Protein AF-A0A1E4CQN0-F1 (afdb_monomer_lite)

Radius of gyration: 20.58 Å; chains: 1; bounding box: 39×45×66 Å

Sequence (198 aa):
MLIRMRQWICGAAPLPEELFREFPRRTGVRVLEAYGLTEGTCASSVNPADAAVRVGSIGLHEHPAVALAAAVGRPDAHAGEVPVVYVQLTPGAAATEEELLAYATAHVGERAARPRVVRIVDQLPTTAVGKIFKPSLVLREIEDVCMAVAEELRVPLASVEAAQDPARGHVVRVRAAGEPDALRRALAAFSFHTEFVD

Secondary structure (DSSP, 8-state):
------EEEEESSPPPHHHHHHHHHHHS-EEEEEE--GGGSS-SEE--SSSPPPTT-SSGGGSTTEEEEEEEEEEETTTEEEEEEEEEEPTT----HHHHHHHHHHH--SGGGS-SEEEE-SS--B-TTS-B-HHHHHHHHHHHHHHHHHHHTT--EEEEEEEEETTTEEEEEEEESS--HHHHHHHTTSSSEEEE--

Foldseek 3Di:
DDDDAAEAEDEPDFDPPVCQVVVCVVRVHHYKYFYDDPVCPPGVDIDDPPDDDDRPDDQLCPPQQFPDKDWDWQWDLPPLTAIEMETETDVPGDDDFVRSLVRQCVRDPDPRNRHPTYHYDNDFDADPVRHRPCVVVRQVSLQVVLVVLCVVVVWAWPDWGWDQDPVFGIEIETETDDDCVSSQVVSVSHPYHYHYDD

Structure (mmCIF, N/CA/C/O backbone):
data_AF-A0A1E4CQN0-F1
#
_entry.id   AF-A0A1E4CQN0-F1
#
loop_
_atom_site.group_PDB
_atom_site.id
_atom_site.type_symbol
_atom_site.label_atom_id
_atom_site.label_alt_id
_atom_site.label_comp_id
_atom_site.label_asym_id
_atom_site.label_entity_id
_atom_site.label_seq_id
_atom_site.pdbx_PDB_ins_code
_atom_site.Cartn_x
_atom_site.Cartn_y
_atom_site.Cartn_z
_atom_site.occupancy
_atom_site.B_iso_or_equiv
_atom_site.auth_seq_id
_atom_site.auth_comp_id
_atom_site.auth_asym_id
_atom_site.auth_atom_id
_atom_site.pdbx_PDB_model_num
ATOM 1 N N . MET A 1 1 ? -5.822 32.513 42.864 1.00 38.47 1 MET A N 1
ATOM 2 C CA . MET A 1 1 ? -6.195 32.170 41.475 1.00 38.47 1 MET A CA 1
ATOM 3 C C . MET A 1 1 ? -5.571 30.814 41.162 1.00 38.47 1 MET A C 1
ATOM 5 O O . MET A 1 1 ? -4.357 30.750 41.053 1.00 38.47 1 MET A O 1
ATOM 9 N N . LEU A 1 2 ? -6.347 29.721 41.166 1.00 44.97 2 LEU A N 1
ATOM 10 C CA . LEU A 1 2 ? -5.825 28.375 40.874 1.00 44.97 2 LEU A CA 1
ATOM 11 C C . LEU A 1 2 ? -5.903 28.109 39.364 1.00 44.97 2 LEU A C 1
ATOM 13 O O . LEU A 1 2 ? -6.962 28.284 38.763 1.00 44.97 2 LEU A O 1
ATOM 17 N N . ILE A 1 3 ? -4.798 27.673 38.763 1.00 45.53 3 ILE A N 1
ATOM 18 C CA . ILE A 1 3 ? -4.756 27.206 37.372 1.00 45.53 3 ILE A CA 1
ATOM 19 C C . ILE A 1 3 ? -5.486 25.858 37.310 1.00 45.53 3 ILE A C 1
ATOM 21 O O . ILE A 1 3 ? -5.107 24.918 38.004 1.00 45.53 3 ILE A O 1
ATOM 25 N N . ARG A 1 4 ? -6.547 25.758 36.496 1.00 69.94 4 ARG A N 1
ATOM 26 C CA . ARG A 1 4 ? -7.301 24.512 36.283 1.00 69.94 4 ARG A CA 1
ATOM 27 C C . ARG A 1 4 ? -6.992 23.951 34.899 1.00 69.94 4 ARG A C 1
ATOM 29 O O . ARG A 1 4 ? -7.361 24.548 33.890 1.00 69.94 4 ARG A O 1
ATOM 36 N N . MET A 1 5 ? -6.343 22.792 34.864 1.00 64.75 5 MET A N 1
ATOM 37 C CA . MET A 1 5 ? -6.048 22.061 33.632 1.00 64.75 5 MET A CA 1
ATOM 38 C C . MET A 1 5 ? -7.354 21.532 33.013 1.00 64.75 5 MET A C 1
ATOM 40 O O . MET A 1 5 ? -8.154 20.906 33.707 1.00 64.75 5 MET A O 1
ATOM 44 N N . ARG A 1 6 ? -7.602 21.828 31.729 1.00 74.88 6 ARG A N 1
ATOM 45 C CA . ARG A 1 6 ? -8.851 21.455 31.029 1.00 74.88 6 ARG A CA 1
ATOM 46 C C . ARG A 1 6 ? -8.715 20.208 30.156 1.00 74.88 6 ARG A C 1
ATOM 48 O O . ARG A 1 6 ? -9.669 19.448 30.036 1.00 74.88 6 ARG A O 1
ATOM 55 N N . GLN A 1 7 ? -7.545 20.014 29.557 1.00 77.62 7 GLN A N 1
ATOM 56 C CA . GLN A 1 7 ? -7.280 18.936 28.611 1.00 77.62 7 GLN A CA 1
ATOM 57 C C . GLN A 1 7 ? -5.802 18.551 28.633 1.00 77.62 7 GLN A C 1
ATOM 59 O O . GLN A 1 7 ? -4.945 19.390 28.919 1.00 77.62 7 GLN A O 1
ATOM 64 N N . TRP A 1 8 ? -5.533 17.291 28.311 1.00 79.81 8 TRP A N 1
ATOM 65 C CA . TRP A 1 8 ? -4.205 16.714 28.155 1.00 79.81 8 TRP A CA 1
ATOM 66 C C . TRP A 1 8 ? -4.076 16.152 26.740 1.00 79.81 8 TRP A C 1
ATOM 68 O O . TRP A 1 8 ? -4.967 15.441 26.287 1.00 79.81 8 TRP A O 1
ATOM 78 N N . ILE A 1 9 ? -2.978 16.448 26.046 1.00 74.31 9 ILE A N 1
ATOM 79 C CA . ILE A 1 9 ? -2.696 15.895 24.716 1.00 74.31 9 ILE A CA 1
ATOM 80 C C . ILE A 1 9 ? -1.561 14.879 24.853 1.00 74.31 9 ILE A C 1
ATOM 82 O O . ILE A 1 9 ? -0.504 15.203 25.391 1.00 74.31 9 ILE A O 1
ATOM 86 N N . CYS A 1 10 ? -1.793 13.648 24.406 1.00 71.00 10 CYS A N 1
ATOM 87 C CA . CYS A 1 10 ? -0.790 12.589 24.343 1.00 71.00 10 CYS A CA 1
ATOM 88 C C . CYS A 1 10 ? -0.499 12.260 22.877 1.00 71.00 10 CYS A C 1
ATOM 90 O O . CYS A 1 10 ? -1.425 12.163 22.083 1.00 71.00 10 CYS A O 1
ATOM 92 N N . GLY A 1 11 ? 0.769 12.098 22.506 1.00 67.75 11 GLY A N 1
ATOM 93 C CA . GLY A 1 11 ? 1.160 11.737 21.145 1.00 67.75 11 GLY A CA 1
ATOM 94 C C . GLY A 1 11 ? 2.434 10.900 21.113 1.00 67.75 11 GLY A C 1
ATOM 95 O O . GLY A 1 11 ? 2.929 10.482 22.157 1.00 67.75 11 GLY A O 1
ATOM 96 N N . ALA A 1 12 ? 2.971 10.667 19.913 1.00 60.69 12 ALA A N 1
ATOM 97 C CA . ALA A 1 12 ? 4.174 9.863 19.619 1.00 60.69 12 ALA A CA 1
ATOM 98 C C . ALA A 1 12 ? 4.046 8.328 19.777 1.00 60.69 12 ALA A C 1
ATOM 100 O O . ALA A 1 12 ? 4.841 7.581 19.188 1.00 60.69 12 ALA A O 1
ATOM 101 N N . ALA A 1 13 ? 3.041 7.841 20.506 1.00 58.84 13 ALA A N 1
ATOM 102 C CA . ALA A 1 13 ? 2.653 6.432 20.566 1.00 58.84 13 ALA A CA 1
ATOM 103 C C . ALA A 1 13 ? 1.136 6.297 20.813 1.00 58.84 13 ALA A C 1
ATOM 105 O O . ALA A 1 13 ? 0.557 7.214 21.397 1.00 58.84 13 ALA A O 1
ATOM 106 N N . PRO A 1 14 ? 0.503 5.181 20.396 1.00 58.72 14 PRO A N 1
ATOM 107 C CA . PRO A 1 14 ? -0.887 4.898 20.748 1.00 58.72 14 PRO A CA 1
ATOM 108 C C . PRO A 1 14 ? -1.046 4.838 22.267 1.00 58.72 14 PRO A C 1
ATOM 110 O O . PRO A 1 14 ? -0.253 4.174 22.945 1.00 58.72 14 PRO A O 1
ATOM 113 N N . LEU A 1 15 ? -2.057 5.516 22.806 1.00 69.69 15 LEU A N 1
ATOM 114 C CA . LEU A 1 15 ? -2.358 5.430 24.228 1.00 69.69 15 LEU A CA 1
ATOM 115 C C . LEU A 1 15 ? -3.048 4.084 24.514 1.00 69.69 15 LEU A C 1
ATOM 117 O O . LEU A 1 15 ? -4.044 3.772 23.861 1.00 69.69 15 LEU A O 1
ATOM 121 N N . PRO A 1 16 ? -2.583 3.282 25.493 1.00 72.00 16 PRO A N 1
ATOM 122 C CA . PRO A 1 16 ? -3.295 2.072 25.890 1.00 72.00 16 PRO A CA 1
ATOM 123 C C . PRO A 1 16 ? -4.739 2.394 26.279 1.00 72.00 16 PRO A C 1
ATOM 125 O O . PRO A 1 16 ? -4.989 3.356 27.008 1.00 72.00 16 PRO A O 1
ATOM 128 N N . GLU A 1 17 ? -5.688 1.571 25.836 1.00 73.44 17 GLU A N 1
ATOM 129 C CA . GLU A 1 17 ? -7.114 1.827 26.056 1.00 73.44 17 GLU A CA 1
ATOM 130 C C . GLU A 1 17 ? -7.481 1.961 27.537 1.00 73.44 17 GLU A C 1
ATOM 132 O O . GLU A 1 17 ? -8.262 2.836 27.915 1.00 73.44 17 GLU A O 1
ATOM 137 N N . GLU A 1 18 ? -6.862 1.145 28.388 1.00 77.19 18 GLU A N 1
ATOM 138 C CA . GLU A 1 18 ? -7.016 1.233 29.838 1.00 77.19 18 GLU A CA 1
ATOM 139 C C . GLU A 1 18 ? -6.614 2.618 30.367 1.00 77.19 18 GLU A C 1
ATOM 141 O O . GLU A 1 18 ? -7.353 3.235 31.133 1.00 77.19 18 GLU A O 1
ATOM 146 N N . LEU A 1 19 ? -5.488 3.162 29.896 1.00 76.75 19 LEU A N 1
ATOM 147 C CA . LEU A 1 19 ? -4.998 4.473 30.315 1.00 76.75 19 LEU A CA 1
ATOM 148 C C . LEU A 1 19 ? -5.883 5.608 29.782 1.00 76.75 19 LEU A C 1
ATOM 150 O O . LEU A 1 19 ? -6.156 6.563 30.514 1.00 76.75 19 LEU A O 1
ATOM 154 N N . PHE A 1 20 ? -6.383 5.480 28.548 1.00 75.94 20 PHE A N 1
ATOM 155 C CA . PHE A 1 20 ? -7.334 6.427 27.963 1.00 75.94 20 PHE A CA 1
ATOM 156 C C . PHE A 1 20 ? -8.622 6.525 28.794 1.00 75.94 20 PHE A C 1
ATOM 158 O O . PHE A 1 20 ? -9.159 7.615 28.998 1.00 75.94 20 PHE A O 1
ATOM 165 N N . ARG A 1 21 ? -9.117 5.389 29.301 1.00 80.00 21 ARG A N 1
ATOM 166 C CA . ARG A 1 21 ? -10.357 5.314 30.089 1.00 80.00 21 ARG A CA 1
ATOM 167 C C . ARG A 1 21 ? -10.159 5.731 31.548 1.00 80.00 21 ARG A C 1
ATOM 169 O O . ARG A 1 21 ? -10.995 6.452 32.095 1.00 80.00 21 ARG A O 1
ATOM 176 N N . GLU A 1 22 ? -9.067 5.311 32.181 1.00 82.56 22 GLU A N 1
ATOM 177 C CA . GLU A 1 22 ? -8.854 5.526 33.617 1.00 82.56 22 GLU A CA 1
ATOM 178 C C . GLU A 1 22 ? -8.349 6.928 33.965 1.00 82.56 22 GLU A C 1
ATOM 180 O O . GLU A 1 22 ? -8.706 7.472 35.015 1.00 82.56 22 GLU A O 1
ATOM 185 N N . PHE A 1 23 ? -7.563 7.564 33.094 1.00 82.00 23 PHE A N 1
ATOM 186 C CA . PHE A 1 23 ? -7.008 8.885 33.390 1.00 82.00 23 PHE A CA 1
ATOM 187 C C . PHE A 1 23 ? -8.093 9.964 33.588 1.00 82.00 23 PHE A C 1
ATOM 189 O O . PHE A 1 23 ? -8.049 10.652 34.617 1.00 82.00 23 PHE A O 1
ATOM 196 N N . PRO A 1 24 ? -9.120 10.093 32.718 1.00 81.19 24 PRO A N 1
ATOM 197 C CA . PRO A 1 24 ? -10.219 11.028 32.950 1.00 81.19 24 PRO A CA 1
ATOM 198 C C . PRO A 1 24 ? -11.047 10.692 34.192 1.00 81.19 24 PRO A C 1
ATOM 200 O O . PRO A 1 24 ? -11.459 11.611 34.898 1.00 81.19 24 PRO A O 1
ATOM 203 N N . ARG A 1 25 ? -11.252 9.401 34.509 1.00 82.56 25 ARG A N 1
ATOM 204 C CA . ARG A 1 25 ? -11.973 8.987 35.730 1.00 82.56 25 ARG A CA 1
ATOM 205 C C . ARG A 1 25 ? -11.259 9.440 36.999 1.00 82.56 25 ARG A C 1
ATOM 207 O O . ARG A 1 25 ? -11.919 9.851 37.948 1.00 82.56 25 ARG A O 1
ATOM 214 N N . ARG A 1 26 ? -9.926 9.362 37.023 1.00 85.38 26 ARG A N 1
ATOM 215 C 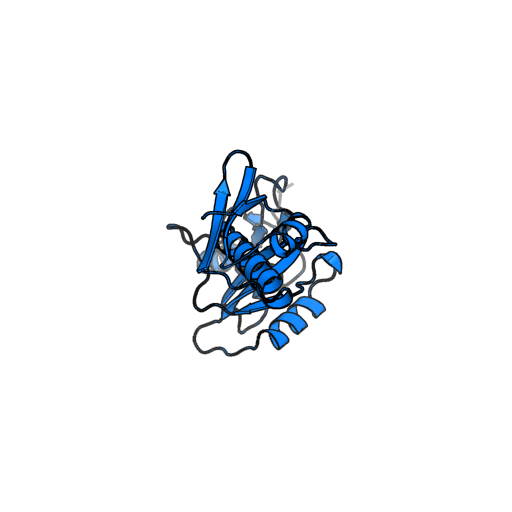CA . ARG A 1 26 ? -9.115 9.680 38.209 1.00 85.38 26 ARG A CA 1
ATOM 216 C C . ARG A 1 26 ? -8.826 11.168 38.366 1.00 85.38 26 ARG A C 1
ATOM 218 O O . ARG A 1 26 ? -8.711 11.645 39.489 1.00 85.38 26 ARG A O 1
ATOM 225 N N . THR A 1 27 ? -8.682 11.893 37.259 1.00 82.88 27 THR A N 1
ATOM 226 C CA . THR A 1 27 ? -8.191 13.283 37.273 1.00 82.88 27 THR A CA 1
ATOM 227 C C . THR A 1 27 ? -9.261 14.317 36.923 1.00 82.88 27 THR A C 1
ATOM 229 O O . THR A 1 27 ? -9.078 15.503 37.192 1.00 82.88 27 THR A O 1
ATOM 232 N N . GLY A 1 28 ? -10.370 13.900 36.304 1.00 81.38 28 GLY A N 1
ATOM 233 C CA . GLY A 1 28 ? -11.364 14.806 35.722 1.00 81.38 28 GLY A CA 1
ATOM 234 C C . GLY A 1 28 ? -10.868 15.560 34.481 1.00 81.38 28 GLY A C 1
ATOM 235 O O . GLY A 1 28 ? -11.561 16.461 34.006 1.00 81.38 28 GLY A O 1
ATOM 236 N N . VAL A 1 29 ? -9.683 15.220 33.960 1.00 80.88 29 VAL A N 1
ATOM 237 C CA . VAL A 1 29 ? -9.064 15.847 32.786 1.00 80.88 29 VAL A CA 1
ATOM 238 C C . VAL A 1 29 ? -9.196 14.917 31.584 1.00 80.88 29 VAL A C 1
ATOM 240 O O . VAL A 1 29 ? -8.837 13.742 31.642 1.00 80.88 29 VAL A O 1
ATOM 243 N N . ARG A 1 30 ? -9.712 15.447 30.473 1.00 74.62 30 ARG A N 1
ATOM 244 C CA . ARG A 1 30 ? -9.840 14.696 29.218 1.00 74.62 30 ARG A CA 1
ATOM 245 C C . ARG A 1 30 ? -8.473 14.479 28.571 1.00 74.62 30 ARG A C 1
ATOM 247 O O . ARG A 1 30 ? -7.653 15.397 28.573 1.00 74.62 30 ARG A O 1
ATOM 254 N N . VAL A 1 31 ? -8.279 13.311 27.959 1.00 76.25 31 VAL A N 1
ATOM 255 C CA . VAL A 1 31 ? -7.108 13.008 27.125 1.00 76.25 31 VAL A CA 1
ATOM 256 C C . VAL A 1 31 ? -7.503 13.065 25.651 1.00 76.25 31 VAL A C 1
ATOM 258 O O . VAL A 1 31 ? -8.529 12.511 25.259 1.00 76.25 31 VAL A O 1
ATOM 261 N N . LEU A 1 32 ? -6.701 13.758 24.850 1.00 74.38 32 LEU A N 1
ATOM 262 C CA . LEU A 1 32 ? -6.767 13.772 23.392 1.00 74.38 32 LEU A CA 1
ATOM 263 C C . LEU A 1 32 ? -5.533 13.048 22.854 1.00 74.38 32 LEU A C 1
ATOM 265 O O . LEU A 1 32 ? -4.425 13.304 23.332 1.00 74.38 32 LEU A O 1
ATOM 269 N N . GLU A 1 33 ? -5.711 12.171 21.869 1.00 70.94 33 GLU A N 1
ATOM 270 C CA . GLU A 1 33 ? -4.577 11.592 21.151 1.00 70.94 33 GLU A CA 1
ATOM 271 C C . GLU A 1 33 ? -4.193 12.484 19.976 1.00 70.94 33 GLU A C 1
ATOM 273 O O . GLU A 1 33 ? -5.044 13.039 19.281 1.00 70.94 33 GLU A O 1
ATOM 278 N N . ALA A 1 34 ? -2.890 12.639 19.794 1.00 68.50 34 ALA A N 1
ATOM 279 C CA . ALA A 1 34 ? -2.264 13.393 18.735 1.00 68.50 34 ALA A CA 1
ATOM 280 C C . ALA A 1 34 ? -1.343 12.470 17.941 1.00 68.50 34 ALA A C 1
ATOM 282 O O . ALA A 1 34 ? -0.377 11.918 18.473 1.00 68.50 34 ALA A O 1
ATOM 283 N N . TYR A 1 35 ? -1.612 12.336 16.648 1.00 69.81 35 TYR A N 1
ATOM 284 C CA . TYR A 1 35 ? -0.688 11.706 15.723 1.00 69.81 35 TYR A CA 1
ATOM 285 C C . TYR A 1 35 ? 0.248 12.762 15.143 1.00 69.81 35 TYR A C 1
ATOM 287 O O . TYR A 1 35 ? -0.185 13.811 14.663 1.00 69.81 35 TYR A O 1
ATOM 295 N N . GLY A 1 36 ? 1.542 12.466 15.176 1.00 61.28 36 GLY A N 1
ATOM 296 C CA . GLY A 1 36 ? 2.597 13.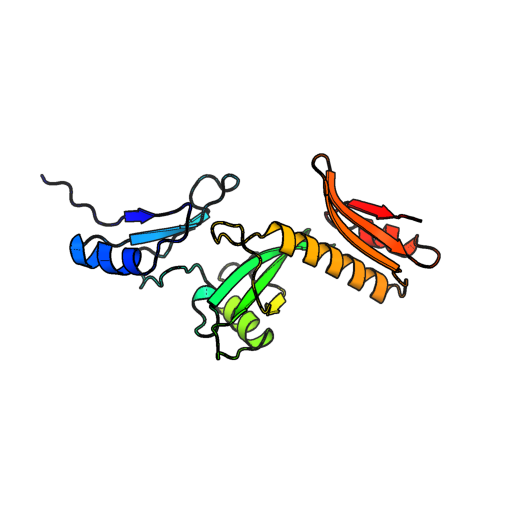323 14.665 1.00 61.28 36 GLY A CA 1
ATOM 297 C C . GLY A 1 36 ? 3.728 12.502 14.066 1.00 61.28 36 GLY A C 1
ATOM 298 O O . GLY A 1 36 ? 3.957 11.361 14.470 1.00 61.28 36 GLY A O 1
ATOM 299 N N . LEU A 1 37 ? 4.425 13.103 13.109 1.00 62.88 37 LEU A N 1
ATOM 300 C CA . LEU A 1 37 ? 5.658 12.600 12.509 1.00 62.88 37 LEU A CA 1
ATOM 301 C C . LEU A 1 37 ? 6.747 13.664 12.670 1.00 62.88 37 LEU A C 1
ATOM 303 O O . LEU A 1 37 ? 6.436 14.855 12.746 1.00 62.88 37 LEU A O 1
ATOM 307 N N . THR A 1 38 ? 8.015 13.254 12.691 1.00 56.69 38 THR A N 1
ATOM 308 C CA . THR A 1 38 ? 9.155 14.187 12.771 1.00 56.69 38 THR A CA 1
ATOM 309 C C . THR A 1 38 ? 9.137 15.173 11.598 1.00 56.69 38 THR A C 1
ATOM 311 O O . THR A 1 38 ? 9.396 16.360 11.766 1.00 56.69 38 THR A O 1
ATOM 314 N N . GLU A 1 39 ? 8.730 14.694 10.428 1.00 59.97 39 GLU A N 1
ATOM 315 C CA . GLU A 1 39 ? 8.587 15.422 9.170 1.00 59.97 39 GLU A CA 1
ATOM 316 C C . GLU A 1 39 ? 7.375 16.376 9.163 1.00 59.97 39 GLU A C 1
ATOM 318 O O . GLU A 1 39 ? 7.290 17.267 8.323 1.00 59.97 39 GLU A O 1
ATOM 323 N N . GLY A 1 40 ? 6.440 16.214 10.107 1.00 52.53 40 GLY A N 1
ATOM 324 C CA . GLY A 1 40 ? 5.174 16.949 10.181 1.00 52.53 40 GLY A CA 1
ATOM 325 C C . GLY A 1 40 ? 5.137 18.092 11.199 1.00 52.53 40 GLY A C 1
ATOM 326 O O . GLY A 1 40 ? 4.047 18.570 11.495 1.00 52.53 40 GLY A O 1
ATOM 327 N N . THR A 1 41 ? 6.287 18.505 11.752 1.00 46.81 41 THR A N 1
ATOM 328 C CA . THR A 1 41 ? 6.430 19.579 12.761 1.00 46.81 41 THR A CA 1
ATOM 329 C C . THR A 1 41 ? 5.397 19.479 13.901 1.00 46.81 41 THR A C 1
ATOM 331 O O . THR A 1 41 ? 4.465 20.274 13.992 1.00 46.81 41 THR A O 1
ATOM 334 N N . CYS A 1 42 ? 5.598 18.507 14.800 1.00 65.56 42 CYS A N 1
ATOM 335 C CA . CYS A 1 42 ? 4.758 18.186 15.970 1.00 65.56 42 CYS A CA 1
ATOM 336 C C . CYS A 1 42 ? 3.535 17.299 15.651 1.00 65.56 42 CYS A C 1
ATOM 338 O O . CYS A 1 42 ? 3.703 16.191 15.146 1.00 65.56 42 CYS A O 1
ATOM 340 N N . ALA A 1 43 ? 2.322 17.715 16.036 1.00 60.84 43 ALA A N 1
ATOM 341 C CA . ALA A 1 43 ? 1.097 16.936 15.871 1.00 60.84 43 ALA A CA 1
ATOM 342 C C . ALA A 1 43 ? 0.433 17.264 14.527 1.00 60.84 43 ALA A C 1
ATOM 344 O O . ALA A 1 43 ? -0.128 18.342 14.357 1.00 60.84 43 ALA A O 1
ATOM 345 N N . SER A 1 44 ? 0.475 16.321 13.589 1.00 63.56 44 SER A N 1
ATOM 346 C CA . SER A 1 44 ? -0.164 16.436 12.272 1.00 63.56 44 SER A CA 1
ATOM 347 C C . SER A 1 44 ? -1.686 16.291 12.347 1.00 63.56 44 SER A C 1
ATOM 349 O O . SER A 1 44 ? -2.404 16.785 11.485 1.00 63.56 44 SER A O 1
ATOM 351 N N . SER A 1 45 ? -2.190 15.612 13.376 1.00 62.97 45 SER A N 1
ATOM 352 C CA . SER A 1 45 ? -3.622 15.513 13.666 1.00 62.97 45 SER A CA 1
ATOM 353 C C . SER A 1 45 ? -3.840 15.252 15.153 1.00 62.97 45 SER A C 1
ATOM 355 O O . SER A 1 45 ? -2.993 14.644 15.806 1.00 62.97 45 SER A O 1
ATOM 357 N N . VAL A 1 46 ? -4.962 15.725 15.694 1.00 66.38 46 VAL A N 1
ATOM 358 C CA . VAL A 1 46 ? -5.365 15.540 17.096 1.00 66.38 46 VAL A CA 1
ATOM 359 C C . VAL A 1 46 ? -6.857 15.243 17.131 1.00 66.38 46 VAL A C 1
ATOM 361 O O . VAL A 1 46 ? -7.608 15.788 16.321 1.00 66.38 46 VAL A O 1
ATOM 364 N N . ASN A 1 47 ? -7.292 14.417 18.079 1.00 71.25 47 ASN A N 1
ATOM 365 C CA . ASN A 1 47 ? -8.713 14.163 18.302 1.00 71.25 47 ASN A CA 1
ATOM 366 C C . ASN A 1 47 ? -9.462 15.482 18.574 1.00 71.25 47 ASN A C 1
ATOM 368 O O . ASN A 1 47 ? -8.922 16.352 19.270 1.00 71.25 47 ASN A O 1
ATOM 372 N N . PRO A 1 48 ? -10.704 15.644 18.077 1.00 66.31 48 PRO A N 1
ATOM 373 C CA . PRO A 1 48 ? -11.458 16.875 18.277 1.00 66.31 48 PRO A CA 1
ATOM 374 C C . PRO A 1 48 ? -11.650 17.170 19.769 1.00 66.31 48 PRO A C 1
ATOM 376 O O . PRO A 1 48 ? -12.047 16.299 20.549 1.00 66.31 48 PRO A O 1
ATOM 379 N N . ALA A 1 49 ? -11.378 18.410 20.178 1.00 62.22 49 ALA A N 1
ATOM 380 C CA . ALA A 1 49 ? -11.428 18.807 21.585 1.00 62.22 49 ALA A CA 1
ATOM 381 C C . ALA A 1 49 ? -12.861 18.808 22.159 1.00 62.22 49 ALA A C 1
ATOM 383 O O . ALA A 1 49 ? -13.062 18.652 23.366 1.00 62.22 49 ALA A O 1
ATOM 384 N N . ASP A 1 50 ? -13.867 18.954 21.302 1.00 68.06 50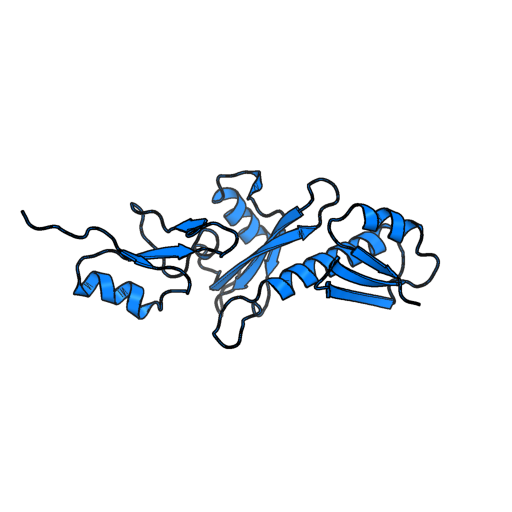 ASP A N 1
ATOM 385 C CA . ASP A 1 50 ? -15.284 19.124 21.626 1.00 68.06 50 ASP A CA 1
ATOM 386 C C . ASP A 1 50 ? -16.161 17.905 21.287 1.00 68.06 50 ASP A C 1
ATOM 388 O O . ASP A 1 50 ? -17.314 17.863 21.711 1.00 68.06 50 ASP A O 1
ATOM 392 N N . ALA A 1 51 ? -15.619 16.877 20.626 1.00 59.78 51 ALA A N 1
ATOM 393 C CA . ALA A 1 51 ? -16.355 15.659 20.277 1.00 59.78 51 ALA A CA 1
ATOM 394 C C . ALA A 1 51 ? -16.037 14.475 21.208 1.00 59.78 51 ALA A C 1
ATOM 396 O O . ALA A 1 51 ? -15.070 14.494 21.977 1.00 59.78 51 ALA A O 1
ATOM 397 N N . ALA A 1 52 ? -16.869 13.430 21.147 1.00 60.41 52 ALA A N 1
ATOM 398 C CA . ALA A 1 52 ? -16.589 12.160 21.810 1.00 60.41 52 ALA A CA 1
ATOM 399 C C . ALA A 1 52 ? -15.333 11.528 21.194 1.00 60.41 52 ALA A C 1
ATOM 401 O O . ALA A 1 52 ? -15.241 11.377 19.980 1.00 60.41 52 ALA A O 1
ATOM 402 N N . VAL A 1 53 ? -14.365 11.169 22.036 1.00 61.06 53 VAL A N 1
ATOM 403 C CA . VAL A 1 53 ? -13.095 10.605 21.575 1.00 61.06 53 VAL A CA 1
ATOM 404 C C . VAL A 1 53 ? -13.185 9.085 21.577 1.00 61.06 53 VAL A C 1
ATOM 406 O O . VAL A 1 53 ? -13.458 8.491 22.621 1.00 61.06 53 VAL A O 1
ATOM 409 N N . ARG A 1 54 ? -12.924 8.459 20.426 1.00 56.59 54 ARG A N 1
ATOM 410 C CA . ARG A 1 54 ? -12.660 7.020 20.353 1.00 56.59 54 ARG A CA 1
ATOM 411 C C . ARG A 1 54 ? -11.166 6.768 20.502 1.00 56.59 54 ARG A C 1
ATOM 413 O O . ARG A 1 54 ? -10.356 7.361 19.788 1.00 56.59 54 ARG A O 1
ATOM 420 N N . VAL A 1 55 ? -10.840 5.885 21.438 1.00 54.75 55 VAL A N 1
ATOM 421 C CA . VAL A 1 55 ? -9.475 5.429 21.710 1.00 54.75 55 VAL A CA 1
ATOM 422 C C . VAL A 1 55 ? -8.846 4.897 20.420 1.00 54.75 55 VAL A C 1
ATOM 424 O O . VAL A 1 55 ? -9.447 4.057 19.755 1.00 54.75 55 VAL A O 1
ATOM 427 N N . GLY A 1 56 ? -7.658 5.392 20.068 1.00 51.31 56 GLY A N 1
ATOM 428 C CA . GLY A 1 56 ? -6.854 4.903 18.947 1.00 51.31 56 GLY A CA 1
ATOM 429 C C . GLY A 1 56 ? -7.251 5.403 17.552 1.00 51.31 56 GLY A C 1
ATOM 430 O O . GLY A 1 56 ? -6.842 4.785 16.572 1.00 51.31 56 GLY A O 1
ATOM 431 N N . SER A 1 57 ? -8.041 6.479 17.415 1.00 54.31 57 SER A N 1
ATOM 432 C CA . SER A 1 57 ? -8.632 6.865 16.117 1.00 54.31 57 SER A CA 1
ATOM 433 C C . SER A 1 57 ? -8.266 8.258 15.582 1.00 54.31 57 SER A C 1
ATOM 435 O O . SER A 1 57 ? -8.249 9.228 16.326 1.00 54.31 57 SER A O 1
ATOM 437 N N . ILE A 1 58 ? -8.060 8.335 14.253 1.00 54.34 58 ILE A N 1
ATOM 438 C CA . ILE A 1 58 ? -8.152 9.535 13.394 1.00 54.34 58 ILE A CA 1
ATOM 439 C C . ILE A 1 58 ? -8.896 9.158 12.081 1.00 54.34 58 ILE A C 1
ATOM 441 O O . ILE A 1 58 ? -8.293 8.682 11.123 1.00 54.34 58 ILE A O 1
ATOM 445 N N . GLY A 1 59 ? -10.230 9.284 12.020 1.00 55.28 59 GLY A N 1
ATOM 446 C CA . GLY A 1 59 ? -11.025 9.068 10.790 1.00 55.28 59 GLY A CA 1
ATOM 447 C C . GLY A 1 59 ? -11.523 7.630 10.539 1.00 55.28 59 GLY A C 1
ATOM 448 O O . GLY A 1 59 ? -12.623 7.289 10.954 1.00 55.28 59 GLY A O 1
ATOM 449 N N . LEU A 1 60 ? -10.769 6.772 9.827 1.00 59.69 60 LEU A N 1
ATOM 450 C CA . LEU A 1 60 ? -11.273 5.449 9.376 1.00 59.69 60 LEU A CA 1
ATOM 451 C C . LEU A 1 60 ? -11.386 4.396 10.494 1.00 59.69 60 LEU A C 1
ATOM 453 O O . LEU A 1 60 ? -12.223 3.501 10.421 1.00 59.69 60 LEU A O 1
ATOM 457 N N . HIS A 1 61 ? -10.604 4.544 11.563 1.00 57.97 61 HIS A N 1
ATOM 458 C CA . HIS A 1 61 ? -10.713 3.722 12.778 1.00 57.97 61 HIS A CA 1
ATOM 459 C C . HIS A 1 61 ? -12.078 3.835 13.480 1.00 57.97 61 HIS A C 1
ATOM 461 O O . HIS A 1 61 ? -12.359 3.105 14.423 1.00 57.97 61 HIS A O 1
ATOM 467 N N . GLU A 1 62 ? -12.931 4.763 13.050 1.00 66.88 62 GLU A N 1
ATOM 468 C CA . GLU A 1 62 ? -14.287 4.915 13.562 1.00 66.88 62 GLU A CA 1
ATOM 469 C C . GLU A 1 62 ? -15.285 3.892 13.008 1.00 66.88 62 GLU A C 1
ATOM 471 O O . GLU A 1 62 ? -16.356 3.714 13.596 1.00 66.88 62 GLU A O 1
ATOM 476 N N . HIS A 1 63 ? -14.953 3.224 11.900 1.00 81.00 63 HIS A N 1
ATOM 477 C CA . HIS A 1 63 ? -15.817 2.204 11.325 1.00 81.00 63 HIS A CA 1
ATOM 478 C C . HIS A 1 63 ? -15.811 0.943 12.213 1.00 81.00 63 HIS A C 1
ATOM 480 O O . HIS A 1 63 ? -14.739 0.417 12.510 1.00 81.00 63 HIS A O 1
ATOM 486 N N . PRO A 1 64 ? -16.976 0.393 12.614 1.00 86.12 64 PRO A N 1
ATOM 487 C CA . PRO A 1 64 ? -17.055 -0.678 13.618 1.00 86.12 64 PRO A CA 1
ATOM 488 C C . PRO A 1 64 ? -16.359 -1.983 13.206 1.00 86.12 64 PRO A C 1
ATOM 490 O O . PRO A 1 64 ? -15.961 -2.770 14.063 1.00 86.12 64 PRO A O 1
ATOM 493 N N . ALA A 1 65 ? -16.202 -2.219 11.902 1.00 91.25 65 ALA A N 1
ATOM 494 C CA . ALA A 1 65 ? -15.500 -3.392 11.384 1.00 91.25 65 ALA A CA 1
ATOM 495 C C . ALA A 1 65 ? -13.969 -3.235 11.327 1.00 91.25 65 ALA A C 1
ATOM 497 O O . ALA A 1 65 ? -13.285 -4.211 11.042 1.00 91.25 65 ALA A O 1
ATOM 498 N N . VAL A 1 66 ? -13.422 -2.037 11.562 1.00 87.25 66 VAL A N 1
ATOM 499 C CA . VAL A 1 66 ? -11.992 -1.740 11.389 1.00 87.25 66 VAL A CA 1
ATOM 500 C C . VAL A 1 66 ? -11.264 -1.863 12.723 1.00 87.25 66 VAL A C 1
ATOM 502 O O . VAL A 1 66 ? -11.549 -1.117 13.655 1.00 87.25 66 VAL A O 1
ATOM 505 N N . ALA A 1 67 ? -10.279 -2.759 12.796 1.00 85.25 67 ALA A N 1
ATOM 506 C CA . ALA A 1 67 ? -9.374 -2.845 13.940 1.00 85.25 67 ALA A CA 1
ATOM 507 C C . ALA A 1 67 ? -8.200 -1.877 13.784 1.00 85.25 67 ALA A C 1
ATOM 509 O O . ALA A 1 67 ? -7.915 -1.078 14.675 1.00 85.25 67 ALA A O 1
ATOM 510 N N . LEU A 1 68 ? -7.523 -1.930 12.635 1.00 81.88 68 LEU A N 1
ATOM 511 C CA . LEU A 1 68 ? -6.386 -1.071 12.326 1.00 81.88 68 LEU A CA 1
ATOM 512 C C . LEU A 1 68 ? -6.495 -0.515 10.905 1.00 81.88 68 LEU A C 1
ATOM 514 O O . LEU A 1 68 ? -7.011 -1.182 10.011 1.00 81.88 68 LEU A O 1
ATOM 518 N N . ALA A 1 69 ? -5.984 0.696 10.688 1.00 83.31 69 ALA A N 1
ATOM 519 C CA . ALA A 1 69 ? -5.952 1.335 9.383 1.00 83.31 69 ALA A CA 1
ATOM 520 C C . ALA A 1 69 ? -4.638 2.099 9.180 1.00 83.31 69 ALA A C 1
ATOM 522 O O . ALA A 1 69 ? -4.081 2.677 10.113 1.00 83.31 69 ALA A O 1
ATOM 523 N N . ALA A 1 70 ? -4.144 2.120 7.945 1.00 81.81 70 ALA A N 1
ATOM 524 C CA . ALA A 1 70 ? -2.928 2.826 7.573 1.00 81.81 70 ALA A CA 1
ATOM 525 C C . ALA A 1 70 ? -3.081 3.481 6.200 1.00 81.81 70 ALA A C 1
ATOM 527 O O . ALA A 1 70 ? -3.238 2.793 5.197 1.00 81.81 70 ALA A O 1
ATOM 528 N N . ALA A 1 71 ? -2.993 4.810 6.152 1.00 83.88 71 ALA A N 1
ATOM 529 C CA . ALA A 1 71 ? -2.896 5.546 4.896 1.00 83.88 71 ALA A CA 1
ATOM 530 C C . ALA A 1 71 ? -1.435 5.627 4.423 1.00 83.88 71 ALA A C 1
ATOM 532 O O . ALA A 1 71 ? -0.545 5.961 5.220 1.00 83.88 71 ALA A O 1
ATOM 533 N N . VAL A 1 72 ? -1.219 5.354 3.135 1.00 85.25 72 VAL A N 1
ATOM 534 C CA . VAL A 1 72 ? 0.055 5.496 2.412 1.00 85.25 72 VAL A CA 1
ATOM 535 C C . VAL A 1 72 ? -0.171 6.147 1.044 1.00 85.25 72 VAL A C 1
ATOM 537 O O . VAL A 1 72 ? -1.297 6.174 0.546 1.00 85.25 72 VAL A O 1
ATOM 540 N N . GLY A 1 73 ? 0.889 6.697 0.453 1.00 84.75 73 GLY A N 1
ATOM 541 C CA . GLY A 1 73 ? 0.870 7.197 -0.920 1.00 84.75 73 GLY A CA 1
ATOM 542 C C . GLY A 1 73 ? 1.080 6.058 -1.914 1.00 84.75 73 GLY A C 1
ATOM 543 O O . GLY A 1 73 ? 2.013 5.269 -1.766 1.00 84.75 73 GLY A O 1
ATOM 544 N N . ARG A 1 74 ? 0.211 5.974 -2.922 1.00 93.75 74 ARG A N 1
ATOM 545 C CA . ARG A 1 74 ? 0.414 5.157 -4.120 1.00 93.75 74 ARG A CA 1
ATOM 546 C C . ARG A 1 74 ? 0.955 6.054 -5.232 1.00 93.75 74 ARG A C 1
ATOM 548 O O . ARG A 1 74 ? 0.312 7.071 -5.502 1.00 93.75 74 ARG A O 1
ATOM 555 N N . PRO A 1 75 ? 2.067 5.693 -5.896 1.00 94.75 75 PRO A N 1
ATOM 556 C CA . PRO A 1 75 ? 2.570 6.445 -7.040 1.00 94.75 75 PRO A CA 1
ATOM 557 C C . PRO A 1 75 ? 1.506 6.613 -8.128 1.00 94.75 75 PRO A C 1
ATOM 559 O O . PRO A 1 75 ? 0.837 5.652 -8.509 1.00 94.75 75 PRO A O 1
ATOM 562 N N . ASP A 1 76 ? 1.378 7.828 -8.648 1.00 94.56 76 ASP A N 1
ATOM 563 C CA . ASP A 1 76 ? 0.435 8.180 -9.707 1.00 94.56 76 ASP A CA 1
ATOM 564 C C . ASP A 1 76 ? 1.126 9.069 -10.746 1.00 94.56 76 ASP A C 1
ATOM 566 O O . ASP A 1 76 ? 1.750 10.072 -10.402 1.00 94.56 76 ASP A O 1
ATOM 570 N N . ALA A 1 77 ? 0.996 8.718 -12.026 1.00 93.12 77 ALA A N 1
ATOM 571 C CA . ALA A 1 77 ? 1.685 9.405 -13.121 1.00 93.12 77 ALA A CA 1
ATOM 572 C C . ALA A 1 77 ? 1.254 10.875 -13.323 1.00 93.12 77 ALA A C 1
ATOM 574 O O . ALA A 1 77 ? 1.944 11.623 -14.013 1.00 93.12 77 ALA A O 1
ATOM 575 N N . HIS A 1 78 ? 0.119 11.302 -12.756 1.00 91.69 78 HIS A N 1
ATOM 576 C CA . HIS A 1 78 ? -0.423 12.653 -12.929 1.00 91.69 78 HIS A CA 1
ATOM 577 C C . HIS A 1 78 ? -0.411 13.456 -11.626 1.00 91.69 78 HIS A C 1
ATOM 579 O O . HIS A 1 78 ? -0.032 14.625 -11.620 1.00 91.69 78 HIS A O 1
ATOM 585 N N . ALA A 1 79 ? -0.845 12.846 -10.523 1.00 85.31 79 ALA A N 1
ATOM 586 C CA . ALA A 1 79 ? -0.936 13.480 -9.210 1.00 85.31 79 ALA A CA 1
ATOM 587 C C . ALA A 1 79 ? 0.369 13.380 -8.400 1.00 85.31 79 ALA A C 1
ATOM 589 O O . ALA A 1 79 ? 0.460 13.954 -7.314 1.00 85.31 79 ALA A O 1
ATOM 590 N N . GLY A 1 80 ? 1.365 12.642 -8.899 1.00 90.12 80 GLY A N 1
ATOM 591 C CA . GLY A 1 80 ? 2.562 12.252 -8.157 1.00 90.12 80 GLY A CA 1
ATOM 592 C C . GLY A 1 80 ? 2.257 11.093 -7.212 1.00 90.12 80 GLY A C 1
ATOM 593 O O . GLY A 1 80 ? 2.804 10.003 -7.369 1.00 90.12 80 GLY A O 1
ATOM 594 N N . GLU A 1 81 ? 1.334 11.307 -6.273 1.00 85.75 81 GLU A N 1
ATOM 595 C CA . GLU A 1 81 ? 0.827 10.273 -5.373 1.00 85.75 81 GLU A CA 1
ATOM 596 C C . GLU A 1 81 ? -0.670 10.441 -5.100 1.00 85.75 81 GLU A C 1
ATOM 598 O O . GLU A 1 81 ? -1.200 11.553 -5.044 1.00 85.75 81 GLU A O 1
ATOM 603 N N . VAL A 1 82 ? -1.355 9.321 -4.879 1.00 86.81 82 VAL A N 1
ATOM 604 C CA . VAL A 1 82 ? -2.748 9.290 -4.423 1.00 86.81 82 VAL A CA 1
ATOM 605 C C . VAL A 1 82 ? -2.885 8.492 -3.125 1.00 86.81 82 VAL A C 1
ATOM 607 O O . VAL A 1 82 ? -2.174 7.502 -2.947 1.00 86.81 82 VAL A O 1
ATOM 610 N N . PRO A 1 83 ? -3.798 8.862 -2.207 1.00 84.81 83 PRO A N 1
ATOM 611 C CA . PRO A 1 83 ? -3.929 8.132 -0.954 1.00 84.81 83 PRO A CA 1
ATOM 612 C C . PRO A 1 83 ? -4.544 6.744 -1.176 1.00 84.81 83 PRO A C 1
ATOM 614 O O . PRO A 1 83 ? -5.586 6.606 -1.824 1.00 84.81 83 PRO A O 1
ATOM 617 N N . VAL A 1 84 ? -3.930 5.727 -0.579 1.00 90.75 84 VAL A N 1
ATOM 618 C CA . VAL A 1 84 ? -4.478 4.374 -0.431 1.00 90.75 84 VAL A CA 1
ATOM 619 C C . VAL A 1 84 ? -4.531 4.040 1.049 1.00 90.75 84 VAL A C 1
ATOM 621 O O . VAL A 1 84 ? -3.612 4.375 1.801 1.00 90.75 84 VAL A O 1
ATOM 624 N N . VAL A 1 85 ? -5.615 3.401 1.485 1.00 89.88 85 VAL A N 1
ATOM 625 C CA . VAL A 1 85 ? -5.772 3.009 2.887 1.00 89.88 85 VAL A CA 1
ATOM 626 C C . VAL A 1 85 ? -5.816 1.500 3.016 1.00 89.88 85 VAL A C 1
ATOM 628 O O . VAL A 1 85 ? -6.708 0.844 2.496 1.00 89.88 85 VAL A O 1
ATOM 631 N N . TYR A 1 86 ? -4.869 0.958 3.764 1.00 92.88 86 TYR A N 1
ATOM 632 C CA . TYR A 1 86 ? -4.874 -0.432 4.182 1.00 92.88 86 TYR A CA 1
ATOM 633 C C . TYR A 1 86 ? -5.687 -0.587 5.459 1.00 92.88 86 TYR A C 1
ATOM 635 O O . TYR A 1 86 ? -5.547 0.217 6.381 1.00 92.88 86 TYR A O 1
ATOM 643 N N . VAL A 1 87 ? -6.506 -1.628 5.523 1.00 92.81 87 VAL A 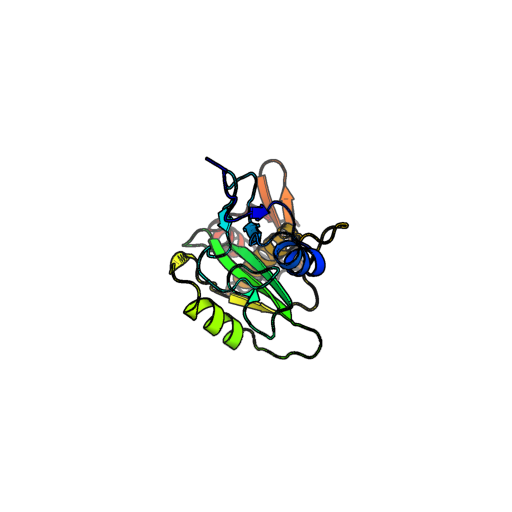N 1
ATOM 644 C CA . VAL A 1 87 ? -7.408 -1.918 6.632 1.00 92.81 87 VAL A CA 1
ATOM 645 C C . VAL A 1 87 ? -7.213 -3.353 7.087 1.00 92.81 87 VAL A C 1
ATOM 647 O O . VAL A 1 87 ? -7.244 -4.279 6.287 1.00 92.81 87 VAL A O 1
ATOM 650 N N . GLN A 1 88 ? -7.078 -3.532 8.393 1.00 93.19 88 GLN A N 1
ATOM 651 C CA . GLN A 1 88 ? -7.235 -4.818 9.049 1.00 93.19 88 GLN A CA 1
ATOM 652 C C . GLN A 1 88 ? -8.572 -4.821 9.788 1.00 93.19 88 GLN A C 1
ATOM 654 O O . GLN A 1 88 ? -8.848 -3.922 10.592 1.00 93.19 88 GLN A O 1
ATOM 659 N N . LEU A 1 89 ? -9.401 -5.828 9.520 1.00 94.06 89 LEU A N 1
ATOM 660 C CA . LEU A 1 89 ? -10.710 -5.952 10.152 1.00 94.06 89 LEU A CA 1
ATOM 661 C C . LEU A 1 89 ? -10.607 -6.471 11.590 1.00 94.06 89 LEU A C 1
ATOM 663 O O . LEU A 1 89 ? -9.688 -7.207 11.957 1.00 94.06 89 LEU A O 1
ATOM 667 N N . THR A 1 90 ? -11.591 -6.102 12.404 1.00 91.81 90 THR A N 1
ATOM 668 C CA . THR A 1 90 ? -11.819 -6.708 13.719 1.00 91.81 90 THR A CA 1
ATOM 669 C C . THR A 1 90 ? -12.129 -8.199 13.552 1.00 91.81 90 THR A C 1
ATOM 671 O O . THR A 1 90 ? -12.911 -8.548 12.665 1.00 91.81 90 THR A O 1
ATOM 674 N N . PRO A 1 91 ? -11.574 -9.101 14.388 1.00 89.38 91 PRO A N 1
ATOM 675 C CA . PRO A 1 91 ? -11.883 -10.526 14.307 1.00 89.38 91 PRO A CA 1
ATOM 676 C C . PRO A 1 91 ? -13.394 -10.796 14.323 1.00 89.38 91 PRO A C 1
ATOM 678 O O . PRO A 1 91 ? -14.099 -10.370 15.236 1.00 89.38 91 PRO A O 1
ATOM 681 N N . GLY A 1 92 ? -13.885 -11.499 13.300 1.00 92.81 92 GLY A N 1
ATOM 682 C CA . GLY A 1 92 ? -15.305 -11.827 13.138 1.00 92.81 92 GLY A CA 1
ATOM 683 C C . GLY A 1 92 ? -16.176 -10.709 12.553 1.00 92.81 92 GLY A C 1
ATOM 684 O O . GLY A 1 92 ? -17.359 -10.943 12.314 1.00 92.81 92 GLY A O 1
ATOM 685 N N . ALA A 1 93 ? -15.625 -9.521 12.296 1.00 93.81 93 ALA A N 1
ATOM 686 C CA . ALA A 1 93 ? -16.312 -8.489 11.530 1.00 93.81 93 ALA A CA 1
ATOM 687 C C . ALA A 1 93 ? -16.185 -8.746 10.022 1.00 93.81 93 ALA A C 1
ATOM 689 O O . ALA A 1 93 ? -15.236 -9.378 9.558 1.00 93.81 93 ALA A O 1
ATOM 690 N N . ALA A 1 94 ? -17.135 -8.213 9.257 1.00 94.25 94 ALA A N 1
ATOM 691 C CA . ALA A 1 94 ? -17.114 -8.224 7.802 1.00 94.25 94 ALA A CA 1
ATOM 692 C C . ALA A 1 94 ? -17.356 -6.806 7.282 1.00 94.25 94 ALA A C 1
ATOM 694 O O . ALA A 1 94 ? -18.210 -6.086 7.801 1.00 94.25 94 ALA A O 1
ATOM 695 N N . ALA A 1 95 ? -16.580 -6.421 6.277 1.00 95.69 95 ALA A N 1
ATOM 696 C CA . ALA A 1 95 ? -16.765 -5.223 5.476 1.00 95.69 95 ALA A CA 1
ATOM 697 C C . ALA A 1 95 ? -16.065 -5.442 4.132 1.00 95.69 95 ALA A C 1
ATOM 699 O O . ALA A 1 95 ? -15.094 -6.197 4.056 1.00 95.69 95 ALA A O 1
ATOM 700 N N . THR A 1 96 ? -16.553 -4.783 3.094 1.00 97.88 96 THR A N 1
ATOM 701 C CA . THR A 1 96 ? -15.934 -4.763 1.763 1.00 97.88 96 THR A CA 1
ATOM 702 C C . THR A 1 96 ? -15.042 -3.536 1.591 1.00 97.88 96 THR A C 1
ATOM 704 O O . THR A 1 96 ? -15.180 -2.535 2.300 1.00 97.88 96 THR A O 1
ATOM 707 N N . GLU A 1 97 ? -14.114 -3.595 0.637 1.00 97.62 97 GLU A N 1
ATOM 708 C CA . GLU A 1 97 ? -13.266 -2.450 0.292 1.00 97.62 97 GLU A CA 1
ATOM 709 C C . GLU A 1 97 ? -14.111 -1.267 -0.196 1.00 97.62 97 GLU A C 1
ATOM 711 O O . GLU A 1 97 ? -13.847 -0.123 0.176 1.00 97.62 97 GLU A O 1
ATOM 716 N N . GLU A 1 98 ? -15.181 -1.537 -0.946 1.00 97.25 98 GLU A N 1
ATOM 717 C CA . GLU A 1 98 ? -16.119 -0.538 -1.452 1.00 97.25 98 GLU A CA 1
ATOM 718 C C . GLU A 1 98 ? -16.890 0.161 -0.326 1.00 97.25 98 GLU A C 1
ATOM 720 O O . GLU A 1 98 ? -17.000 1.390 -0.327 1.00 97.25 98 GLU A O 1
ATOM 725 N N . GLU A 1 99 ? -17.397 -0.592 0.656 1.00 96.25 99 GLU A N 1
ATOM 726 C CA . GLU A 1 99 ? -18.084 -0.030 1.828 1.00 96.25 99 GLU A CA 1
ATOM 727 C C . GLU A 1 99 ? -17.154 0.880 2.634 1.00 96.25 99 GLU A C 1
ATOM 729 O O . GLU A 1 99 ? -17.524 1.999 3.004 1.00 96.25 99 GLU A O 1
ATOM 734 N N . LEU A 1 100 ? -15.923 0.428 2.874 1.00 94.69 100 LEU A N 1
ATOM 735 C CA . LEU A 1 100 ? -14.926 1.189 3.621 1.00 94.69 100 LEU A CA 1
ATOM 736 C C . LEU A 1 100 ? -14.462 2.431 2.854 1.00 94.69 100 LEU A C 1
ATOM 738 O O . LEU A 1 100 ? -14.266 3.489 3.456 1.00 94.69 100 LEU A O 1
ATOM 742 N N . LEU A 1 101 ? -14.324 2.337 1.531 1.00 94.81 101 LEU A N 1
ATOM 743 C CA . LEU A 1 101 ? -13.998 3.468 0.667 1.00 94.81 101 LEU A CA 1
ATOM 744 C C . LEU A 1 101 ? -15.121 4.510 0.665 1.00 94.81 101 LEU A C 1
ATOM 746 O O . LEU A 1 101 ? -14.849 5.711 0.776 1.00 94.81 101 LEU A O 1
ATOM 750 N N . ALA A 1 102 ? -16.378 4.069 0.576 1.00 93.75 102 ALA A N 1
ATOM 751 C CA . ALA A 1 102 ? -17.542 4.944 0.659 1.00 93.75 102 ALA A CA 1
ATOM 752 C C . ALA A 1 102 ? -17.607 5.643 2.025 1.00 93.75 102 ALA A C 1
ATOM 754 O O . ALA A 1 102 ? -17.779 6.864 2.087 1.00 93.75 102 ALA A O 1
ATOM 755 N N . TYR A 1 103 ? -17.376 4.896 3.110 1.00 90.25 103 TYR A N 1
ATOM 756 C CA . TYR A 1 103 ? -17.285 5.450 4.458 1.00 90.25 103 TYR A CA 1
ATOM 757 C C . TYR A 1 103 ? -16.173 6.501 4.554 1.00 90.25 103 TYR A C 1
ATOM 759 O O . TYR A 1 103 ? -16.436 7.635 4.955 1.00 90.25 103 TYR A O 1
ATOM 767 N N . ALA A 1 104 ? -14.947 6.178 4.132 1.00 82.62 104 ALA A N 1
ATOM 768 C CA . ALA A 1 104 ? -13.821 7.112 4.158 1.00 82.62 104 ALA A CA 1
ATOM 769 C C . ALA A 1 104 ? -14.117 8.386 3.348 1.00 82.62 104 ALA A C 1
ATOM 771 O O . ALA A 1 104 ? -13.888 9.497 3.817 1.00 82.62 104 ALA A O 1
ATOM 772 N N . THR A 1 105 ? -14.689 8.239 2.153 1.00 85.94 105 THR A N 1
ATOM 773 C CA . THR A 1 105 ? -15.037 9.355 1.261 1.00 85.94 105 THR A CA 1
ATOM 774 C C . THR A 1 105 ? -16.063 10.306 1.878 1.00 85.94 105 THR A C 1
ATOM 776 O O . THR A 1 105 ? -15.962 11.520 1.686 1.00 85.94 105 THR A O 1
ATOM 779 N N . ALA A 1 106 ? -17.036 9.772 2.619 1.00 85.38 106 ALA A N 1
ATOM 780 C CA . ALA A 1 106 ? -18.057 10.566 3.297 1.00 85.38 106 ALA A CA 1
ATOM 781 C C . ALA A 1 106 ? -17.518 11.319 4.527 1.00 85.38 106 ALA A C 1
ATOM 783 O O . ALA A 1 106 ? -18.020 12.396 4.842 1.00 85.38 106 ALA A O 1
ATOM 784 N N . HIS A 1 107 ? -16.494 10.780 5.199 1.00 80.50 107 HIS A N 1
ATOM 785 C CA . HIS A 1 107 ? -15.965 11.327 6.456 1.00 80.50 107 HIS A CA 1
ATOM 786 C C . HIS A 1 107 ? -14.676 12.153 6.284 1.00 80.50 107 HIS A C 1
ATOM 788 O O . HIS A 1 107 ? -14.304 12.904 7.184 1.00 80.50 107 HIS A O 1
ATOM 794 N N . VAL A 1 108 ? -14.000 12.072 5.131 1.00 74.75 108 VAL A N 1
ATOM 795 C CA . VAL A 1 108 ? -12.830 12.905 4.809 1.00 74.75 108 VAL A CA 1
ATOM 796 C C . VAL A 1 108 ? -13.273 14.174 4.069 1.00 74.75 108 VAL A C 1
ATOM 798 O O . VAL A 1 108 ? -13.640 14.155 2.887 1.00 74.75 108 VAL A O 1
ATOM 801 N N . GLY A 1 109 ? -13.238 15.296 4.796 1.00 66.75 109 GLY A N 1
ATOM 802 C CA . GLY A 1 109 ? -13.692 16.605 4.314 1.00 66.75 109 GLY A CA 1
ATOM 803 C C . GLY A 1 109 ? -12.831 17.197 3.194 1.00 66.75 109 GLY A C 1
ATOM 804 O O . GLY A 1 109 ? -13.372 17.785 2.261 1.00 66.75 109 GLY A O 1
ATOM 805 N N . GLU A 1 110 ? -11.511 16.999 3.246 1.00 76.31 110 GLU A N 1
ATOM 806 C CA . GLU A 1 110 ? -10.587 17.460 2.204 1.00 76.31 110 GLU A CA 1
ATOM 807 C C . GLU A 1 110 ? -10.607 16.505 1.004 1.00 76.31 110 GLU A C 1
ATOM 809 O O . GLU A 1 110 ? -10.283 15.323 1.129 1.00 76.31 110 GLU A O 1
ATOM 814 N N . ARG A 1 111 ? -10.959 17.010 -0.183 1.00 74.81 111 ARG A N 1
ATOM 815 C CA . ARG A 1 111 ? -11.118 16.184 -1.387 1.00 74.81 111 ARG A CA 1
ATOM 816 C C . ARG A 1 111 ? -9.814 15.499 -1.788 1.00 74.81 111 ARG A C 1
ATOM 818 O O . ARG A 1 111 ? -9.865 14.341 -2.196 1.00 74.81 111 ARG A O 1
ATOM 825 N N . ALA A 1 112 ? -8.679 16.189 -1.680 1.00 72.81 112 ALA A N 1
ATOM 826 C CA . ALA A 1 112 ? -7.375 15.628 -2.040 1.00 72.81 112 ALA A CA 1
ATOM 827 C C . ALA A 1 112 ? -6.913 14.513 -1.081 1.00 72.81 112 ALA A C 1
ATOM 829 O O . ALA A 1 112 ? -6.133 13.652 -1.475 1.00 72.81 112 ALA A O 1
ATOM 830 N N . ALA A 1 113 ? -7.423 14.497 0.154 1.00 72.44 113 ALA A N 1
ATOM 831 C CA . ALA A 1 113 ? -7.082 13.501 1.169 1.00 72.44 113 ALA A CA 1
ATOM 832 C C . ALA A 1 113 ? -7.975 12.249 1.125 1.00 72.44 113 ALA A C 1
ATOM 834 O O . ALA A 1 113 ? -7.743 11.296 1.871 1.00 72.44 113 ALA A O 1
ATOM 835 N N . ARG A 1 114 ? -9.013 12.236 0.277 1.00 83.75 114 ARG A N 1
ATOM 836 C CA . ARG A 1 114 ? -9.893 11.073 0.125 1.00 83.75 114 ARG A CA 1
ATOM 837 C C . ARG A 1 114 ? -9.118 9.918 -0.511 1.00 83.75 114 ARG A C 1
ATOM 839 O O . ARG A 1 114 ? -8.491 10.130 -1.552 1.00 83.75 114 ARG A O 1
ATOM 846 N N . PRO A 1 115 ? -9.177 8.706 0.066 1.00 85.19 115 PRO A N 1
ATOM 847 C CA . PRO A 1 115 ? -8.530 7.560 -0.545 1.00 85.19 115 PRO A CA 1
ATOM 848 C C . PRO A 1 115 ? -9.101 7.279 -1.928 1.00 85.19 115 PRO A C 1
ATOM 850 O O . PRO A 1 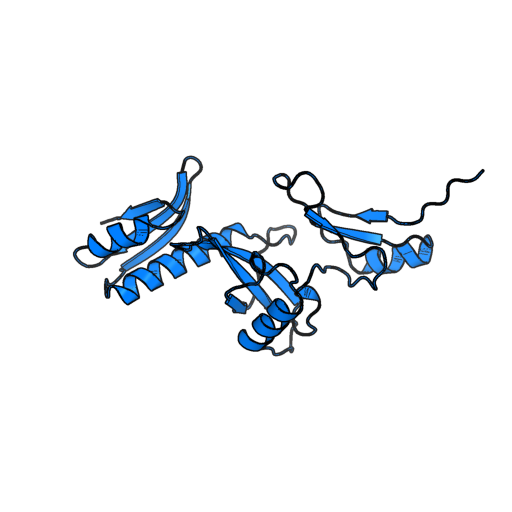115 ? -10.300 7.424 -2.165 1.00 85.19 115 PRO A O 1
ATOM 853 N N . ARG A 1 116 ? -8.227 6.869 -2.846 1.00 90.75 116 ARG A N 1
ATOM 854 C CA . ARG A 1 116 ? -8.626 6.325 -4.147 1.00 90.75 116 ARG A CA 1
ATOM 855 C C . ARG A 1 116 ? -8.962 4.846 -4.061 1.00 90.75 116 ARG A C 1
ATOM 857 O O . ARG A 1 116 ? -9.791 4.379 -4.831 1.00 90.75 116 ARG A O 1
ATOM 864 N N . VAL A 1 117 ? -8.314 4.140 -3.140 1.00 92.19 117 VAL A N 1
ATOM 865 C CA . VAL A 1 117 ? -8.470 2.702 -2.923 1.00 92.19 117 VAL A CA 1
ATOM 866 C C . VAL A 1 117 ? -8.416 2.425 -1.422 1.00 92.19 117 VAL A C 1
ATOM 868 O O . VAL A 1 117 ? -7.644 3.059 -0.694 1.00 92.19 117 VAL A O 1
ATOM 871 N N . VAL A 1 118 ? -9.230 1.473 -0.973 1.00 95.50 118 VAL A N 1
ATOM 872 C CA . VAL A 1 118 ? -9.079 0.809 0.324 1.00 95.50 118 VAL A CA 1
ATOM 873 C C . VAL A 1 118 ? -8.679 -0.635 0.055 1.00 95.50 118 VAL A C 1
ATOM 875 O O . VAL A 1 118 ? -9.216 -1.233 -0.865 1.00 95.50 118 VAL A O 1
ATOM 878 N N . ARG A 1 119 ? -7.738 -1.176 0.830 1.00 97.12 119 ARG A N 1
ATOM 879 C CA . ARG A 1 119 ? -7.285 -2.565 0.720 1.00 97.12 119 ARG A CA 1
ATOM 880 C C . ARG A 1 119 ? -7.453 -3.285 2.039 1.00 97.12 119 ARG A C 1
ATOM 882 O O . ARG A 1 119 ? -6.921 -2.817 3.047 1.00 97.12 119 ARG A O 1
ATOM 889 N N . ILE A 1 120 ? -8.140 -4.418 2.046 1.00 97.19 120 ILE A N 1
ATOM 890 C CA . ILE A 1 120 ? -8.238 -5.251 3.246 1.00 97.19 120 ILE A CA 1
ATOM 891 C C . ILE A 1 120 ? -7.039 -6.202 3.295 1.00 97.19 120 ILE A C 1
ATOM 893 O O . ILE A 1 120 ? -6.695 -6.852 2.312 1.00 97.19 120 ILE A O 1
ATOM 897 N N . VAL A 1 121 ? -6.383 -6.272 4.451 1.00 96.44 121 VAL A N 1
ATOM 898 C CA . VAL A 1 121 ? -5.272 -7.190 4.718 1.00 96.44 121 VAL A CA 1
ATOM 899 C C . VAL A 1 121 ? -5.535 -7.988 5.982 1.00 96.44 121 VAL A C 1
ATOM 901 O O . VAL A 1 121 ? -6.108 -7.475 6.944 1.00 96.44 121 VAL A O 1
ATOM 904 N N . ASP A 1 122 ? -5.049 -9.228 5.998 1.00 94.69 122 ASP A N 1
ATOM 905 C CA . ASP A 1 122 ? -5.167 -10.106 7.165 1.00 94.69 122 ASP A CA 1
ATOM 906 C C . ASP A 1 122 ? -4.506 -9.485 8.398 1.00 94.69 122 ASP A C 1
ATOM 908 O O . ASP A 1 122 ? -5.084 -9.462 9.486 1.00 94.69 122 ASP A O 1
ATOM 912 N N . GLN A 1 123 ? -3.296 -8.946 8.216 1.00 91.75 123 GLN A N 1
ATOM 913 C CA . GLN A 1 123 ? -2.575 -8.201 9.238 1.00 91.75 123 GLN A CA 1
ATOM 914 C C . GLN A 1 123 ? -1.810 -7.025 8.646 1.00 91.75 123 GLN A C 1
ATOM 916 O O . GLN A 1 123 ? -1.114 -7.148 7.635 1.00 91.75 123 GLN A O 1
ATOM 921 N N . LEU A 1 124 ? -1.909 -5.881 9.321 1.00 87.62 124 LEU A N 1
ATOM 922 C CA . LEU A 1 124 ? -1.051 -4.745 9.032 1.00 87.62 124 LEU A CA 1
ATOM 923 C C . LEU A 1 124 ? 0.374 -5.022 9.535 1.00 87.62 124 LEU A C 1
ATOM 925 O O . LEU A 1 124 ? 0.550 -5.539 10.639 1.00 87.62 124 LEU A O 1
ATOM 929 N N . PRO A 1 125 ? 1.406 -4.653 8.758 1.00 85.25 125 PRO A N 1
ATOM 930 C CA . PRO A 1 125 ? 2.786 -4.828 9.174 1.00 85.25 125 PRO A CA 1
ATOM 931 C C . PRO A 1 125 ? 3.060 -3.946 10.389 1.00 85.25 125 PRO A C 1
ATOM 933 O O . PRO A 1 125 ? 2.733 -2.757 10.389 1.00 85.25 125 PRO A O 1
ATOM 936 N N . THR A 1 126 ? 3.691 -4.512 11.415 1.00 82.88 126 THR A N 1
ATOM 937 C CA . THR A 1 126 ? 4.064 -3.785 12.631 1.00 82.88 126 THR A CA 1
ATOM 938 C C . THR A 1 126 ? 5.526 -3.995 12.998 1.00 82.88 126 THR A C 1
ATOM 940 O O . THR A 1 126 ? 6.111 -5.038 12.722 1.00 82.88 126 THR A O 1
ATOM 943 N N . THR A 1 127 ? 6.125 -3.016 13.668 1.00 78.75 127 THR A N 1
ATOM 944 C CA . THR A 1 127 ? 7.439 -3.156 14.300 1.00 78.75 127 THR A CA 1
ATOM 945 C C . THR A 1 127 ? 7.360 -4.065 15.530 1.00 78.75 127 THR A C 1
ATOM 947 O O . THR A 1 127 ? 6.277 -4.358 16.033 1.00 78.75 127 THR A O 1
ATOM 950 N N . ALA A 1 128 ? 8.517 -4.443 16.084 1.00 68.19 128 ALA A N 1
ATOM 951 C CA . ALA A 1 128 ? 8.602 -5.247 17.309 1.00 68.19 128 ALA A CA 1
ATOM 952 C C . ALA A 1 128 ? 7.894 -4.620 18.529 1.00 68.19 128 ALA A C 1
ATOM 954 O O . ALA A 1 128 ? 7.567 -5.321 19.480 1.00 68.19 128 ALA A O 1
ATOM 955 N N . VAL A 1 129 ? 7.644 -3.307 18.502 1.00 72.81 129 VAL A N 1
ATOM 956 C CA . VAL A 1 129 ? 6.917 -2.571 19.551 1.00 72.81 129 VAL A CA 1
ATOM 957 C C . VAL A 1 129 ? 5.469 -2.244 19.153 1.00 72.81 129 VAL A C 1
ATOM 959 O O . VAL A 1 129 ? 4.848 -1.374 19.755 1.00 72.81 129 VAL A O 1
ATOM 962 N N . GLY A 1 130 ? 4.935 -2.897 18.115 1.00 65.56 130 GLY A N 1
ATOM 963 C CA . GLY A 1 130 ? 3.530 -2.792 17.710 1.00 65.56 130 GLY A CA 1
ATOM 964 C C . GLY A 1 130 ? 3.163 -1.543 16.902 1.00 65.56 130 GLY A C 1
ATOM 965 O O . GLY A 1 130 ? 1.981 -1.274 16.704 1.00 65.56 130 GLY A O 1
ATOM 966 N N . LYS A 1 131 ? 4.137 -0.758 16.415 1.00 67.38 131 LYS A N 1
ATOM 967 C CA . LYS A 1 131 ? 3.848 0.400 15.545 1.00 67.38 131 LYS A CA 1
ATOM 968 C C . LYS A 1 131 ? 3.614 -0.062 14.116 1.00 67.38 131 LYS A C 1
ATOM 970 O O . LYS A 1 131 ? 4.420 -0.837 13.619 1.00 67.38 131 LYS A O 1
ATOM 975 N N . ILE A 1 132 ? 2.605 0.473 13.430 1.00 77.62 132 ILE A N 1
ATOM 976 C CA . ILE A 1 132 ? 2.389 0.187 12.004 1.00 77.62 132 ILE A CA 1
ATOM 977 C C . ILE A 1 132 ? 3.646 0.561 11.203 1.00 77.62 132 ILE A C 1
ATOM 979 O O . ILE A 1 132 ? 4.099 1.708 11.224 1.00 77.62 132 ILE A O 1
ATOM 983 N N . PHE A 1 133 ? 4.198 -0.405 10.476 1.00 83.19 133 PHE A N 1
ATOM 984 C CA . PHE A 1 133 ? 5.391 -0.264 9.653 1.00 83.19 133 PHE A CA 1
ATOM 985 C C . PHE A 1 133 ? 5.009 0.049 8.200 1.00 83.19 133 PHE A C 1
ATOM 987 O O . PHE A 1 133 ? 5.070 -0.794 7.302 1.00 83.19 133 PHE A O 1
ATOM 994 N N . LYS A 1 134 ? 4.619 1.310 7.978 1.00 82.25 134 LYS A N 1
ATOM 995 C CA . LYS A 1 134 ? 4.185 1.843 6.675 1.00 82.25 134 LYS A CA 1
ATOM 996 C C . LYS A 1 134 ? 5.160 1.638 5.503 1.00 82.25 134 LYS A C 1
ATOM 998 O O . LYS A 1 134 ? 4.640 1.445 4.408 1.00 82.25 134 LYS A O 1
ATOM 1003 N N . PRO A 1 135 ? 6.504 1.642 5.663 1.00 87.56 135 PRO A N 1
ATOM 1004 C CA . PRO A 1 135 ? 7.408 1.480 4.521 1.00 87.56 135 PRO A CA 1
ATOM 1005 C C . PRO A 1 135 ? 7.101 0.238 3.681 1.00 87.56 135 PRO A C 1
ATOM 1007 O O . PRO A 1 135 ? 7.021 0.330 2.465 1.00 87.56 135 PRO A O 1
ATOM 1010 N N . SER A 1 136 ? 6.800 -0.895 4.318 1.00 92.06 136 SER A N 1
ATOM 1011 C CA . SER A 1 136 ? 6.433 -2.122 3.594 1.00 92.06 136 SER A CA 1
ATOM 1012 C C . SER A 1 136 ? 5.149 -2.005 2.754 1.00 92.06 136 SER A C 1
ATOM 1014 O O . SER A 1 136 ? 5.046 -2.638 1.709 1.00 92.06 136 SER A O 1
ATOM 1016 N N . LEU A 1 137 ? 4.190 -1.167 3.164 1.00 92.56 137 LEU A N 1
ATOM 1017 C CA . LEU A 1 137 ? 2.964 -0.904 2.402 1.00 92.56 137 LEU A CA 1
ATOM 1018 C C . LEU A 1 137 ? 3.228 0.015 1.202 1.00 92.56 137 LEU A C 1
ATOM 1020 O O . LEU A 1 137 ? 2.629 -0.170 0.151 1.00 92.56 137 LEU A O 1
ATOM 1024 N N . VAL A 1 138 ? 4.142 0.981 1.346 1.00 92.94 138 VAL A N 1
ATOM 1025 C CA . VAL A 1 138 ? 4.577 1.843 0.233 1.00 92.94 138 VAL A CA 1
ATOM 1026 C C . VAL A 1 138 ? 5.294 1.015 -0.833 1.00 92.94 138 VAL A C 1
ATOM 1028 O O . VAL A 1 138 ? 4.992 1.153 -2.014 1.00 92.94 138 VAL A O 1
ATOM 1031 N N . LEU A 1 139 ? 6.193 0.112 -0.421 1.00 97.19 139 LEU A N 1
ATOM 1032 C CA . LEU A 1 139 ? 6.873 -0.803 -1.344 1.00 97.19 139 LEU A CA 1
ATOM 1033 C C . LEU A 1 139 ? 5.866 -1.684 -2.098 1.00 97.19 139 LEU A C 1
ATOM 1035 O O . LEU A 1 139 ? 5.964 -1.796 -3.315 1.00 97.19 139 LEU A O 1
ATOM 1039 N N . ARG A 1 140 ? 4.839 -2.200 -1.409 1.00 97.44 140 ARG A N 1
ATOM 1040 C CA . ARG A 1 140 ? 3.747 -2.949 -2.047 1.00 97.44 140 ARG A CA 1
ATOM 1041 C C . ARG A 1 140 ? 2.996 -2.124 -3.096 1.00 97.44 140 ARG A C 1
ATOM 1043 O O . ARG A 1 140 ? 2.761 -2.620 -4.188 1.00 97.44 140 ARG A O 1
ATOM 1050 N N . GLU A 1 141 ? 2.647 -0.866 -2.811 1.00 97.69 141 GLU A N 1
ATOM 1051 C CA . GLU A 1 141 ? 1.985 -0.012 -3.813 1.00 97.69 141 GLU A CA 1
ATOM 1052 C C . GLU A 1 141 ? 2.875 0.266 -5.035 1.00 97.69 141 GLU A C 1
ATOM 1054 O O . GLU A 1 141 ? 2.364 0.379 -6.147 1.00 97.69 141 GLU A O 1
ATOM 1059 N N . ILE A 1 142 ? 4.195 0.365 -4.858 1.00 98.06 142 ILE A N 1
ATOM 1060 C CA . ILE A 1 142 ? 5.140 0.533 -5.972 1.00 98.06 142 ILE A CA 1
ATOM 1061 C C . ILE A 1 142 ? 5.181 -0.726 -6.843 1.00 98.06 142 ILE A C 1
ATOM 1063 O O . ILE A 1 142 ? 5.111 -0.622 -8.069 1.00 98.06 142 ILE A O 1
ATOM 1067 N N . GLU A 1 143 ? 5.267 -1.905 -6.225 1.00 98.31 143 GLU A N 1
ATOM 1068 C CA . GLU A 1 143 ? 5.217 -3.187 -6.936 1.00 98.31 143 GLU A CA 1
ATOM 1069 C C . GLU A 1 143 ? 3.896 -3.335 -7.696 1.00 98.31 143 GLU A C 1
ATOM 1071 O O . GLU A 1 143 ? 3.911 -3.620 -8.893 1.00 98.31 143 GLU A O 1
ATOM 1076 N N . ASP A 1 144 ? 2.768 -3.048 -7.043 1.00 97.44 144 ASP A N 1
ATOM 1077 C CA . ASP A 1 144 ? 1.431 -3.090 -7.642 1.00 97.44 144 ASP A CA 1
ATOM 1078 C C . ASP A 1 144 ? 1.301 -2.150 -8.845 1.00 97.44 144 ASP A C 1
ATOM 1080 O O . ASP A 1 144 ? 0.744 -2.528 -9.876 1.00 97.44 144 ASP A O 1
ATOM 1084 N N . VAL A 1 145 ? 1.818 -0.920 -8.741 1.00 97.69 145 VAL A N 1
ATOM 1085 C CA . VAL A 1 145 ? 1.838 0.029 -9.863 1.00 97.69 145 VAL A CA 1
ATOM 1086 C C . VAL A 1 145 ? 2.685 -0.515 -11.012 1.00 97.69 145 VAL A C 1
ATOM 1088 O O . VAL A 1 145 ? 2.244 -0.479 -12.160 1.00 97.69 145 VAL A O 1
ATOM 1091 N N . CYS A 1 146 ? 3.867 -1.061 -10.722 1.00 97.44 146 CYS A N 1
ATOM 1092 C CA . CYS A 1 146 ? 4.734 -1.636 -11.745 1.00 97.44 146 CYS A CA 1
ATOM 1093 C C . CYS A 1 146 ? 4.071 -2.822 -12.462 1.00 97.44 146 CYS A C 1
ATOM 1095 O O . CYS A 1 146 ? 4.121 -2.905 -13.692 1.00 97.44 146 CYS A O 1
ATOM 1097 N N . MET A 1 147 ? 3.433 -3.720 -11.709 1.00 97.12 147 MET A N 1
ATOM 1098 C CA . MET A 1 147 ? 2.704 -4.864 -12.257 1.00 97.12 147 MET A CA 1
ATOM 1099 C C . MET A 1 147 ? 1.525 -4.416 -13.124 1.00 97.12 147 MET A C 1
ATOM 1101 O O . MET A 1 147 ? 1.388 -4.902 -14.244 1.00 97.12 147 MET A O 1
ATOM 1105 N N . ALA A 1 148 ? 0.731 -3.443 -12.664 1.00 96.75 148 ALA A N 1
ATOM 1106 C CA . ALA A 1 148 ? -0.417 -2.929 -13.413 1.00 96.75 148 ALA A CA 1
ATOM 1107 C C . ALA A 1 148 ? -0.009 -2.284 -14.750 1.00 96.75 148 ALA A C 1
ATOM 1109 O O . ALA A 1 148 ? -0.629 -2.541 -15.780 1.00 96.75 148 ALA A O 1
ATOM 1110 N N . VAL A 1 149 ? 1.065 -1.486 -14.759 1.00 97.00 149 VAL A N 1
ATOM 1111 C CA . VAL A 1 149 ? 1.581 -0.866 -15.993 1.00 97.00 149 VAL A CA 1
ATOM 1112 C C . VAL A 1 149 ? 2.103 -1.927 -16.963 1.00 97.00 149 VAL A C 1
ATOM 1114 O O . VAL A 1 149 ? 1.873 -1.840 -18.170 1.00 97.00 149 VAL A O 1
ATOM 1117 N N . ALA A 1 150 ? 2.803 -2.947 -16.463 1.00 96.06 150 ALA A N 1
ATOM 1118 C CA . ALA A 1 150 ? 3.284 -4.033 -17.307 1.00 96.06 150 ALA A CA 1
ATOM 1119 C C . ALA A 1 150 ? 2.139 -4.877 -17.881 1.00 96.06 150 ALA A C 1
ATOM 1121 O O . ALA A 1 150 ? 2.192 -5.241 -19.055 1.00 96.06 150 ALA A O 1
ATOM 1122 N N . GLU A 1 151 ? 1.087 -5.132 -17.100 1.00 95.81 151 GLU A N 1
ATOM 1123 C CA . GLU A 1 151 ? -0.125 -5.807 -17.564 1.00 95.81 151 GLU A CA 1
ATOM 1124 C C . GLU A 1 151 ? -0.826 -5.011 -18.676 1.00 95.81 151 GLU A C 1
ATOM 1126 O O . GLU A 1 151 ? -1.125 -5.573 -19.733 1.00 95.81 151 GLU A O 1
ATOM 1131 N N . GLU A 1 152 ? -1.011 -3.698 -18.497 1.00 95.50 152 GLU A N 1
ATOM 1132 C CA . GLU A 1 152 ? -1.608 -2.810 -19.505 1.00 95.50 152 GLU A CA 1
ATOM 1133 C C . GLU A 1 152 ? -0.826 -2.843 -20.829 1.00 95.50 152 GLU A C 1
ATOM 1135 O O . GLU A 1 152 ? -1.405 -2.933 -21.917 1.00 95.50 152 GLU A O 1
ATOM 1140 N N . LEU A 1 153 ? 0.505 -2.841 -20.737 1.00 95.00 153 LEU A N 1
ATOM 1141 C CA . LEU A 1 153 ? 1.406 -2.919 -21.887 1.00 95.00 153 LEU A CA 1
ATOM 1142 C C . LEU A 1 153 ? 1.625 -4.349 -22.400 1.00 95.00 153 LEU A C 1
ATOM 1144 O O . LEU A 1 153 ? 2.305 -4.531 -23.412 1.00 95.00 153 LEU A O 1
ATOM 1148 N N . ARG A 1 154 ? 1.044 -5.357 -21.736 1.00 94.94 154 ARG A N 1
ATOM 1149 C CA . ARG A 1 154 ? 1.224 -6.790 -22.017 1.00 94.94 154 ARG A CA 1
ATOM 1150 C C . ARG A 1 154 ? 2.694 -7.224 -22.028 1.00 94.94 154 ARG A C 1
ATOM 1152 O O . ARG A 1 154 ? 3.089 -8.063 -22.836 1.00 94.94 154 ARG A O 1
ATOM 1159 N N . VAL A 1 155 ? 3.499 -6.654 -21.135 1.00 93.69 155 VAL A N 1
ATOM 1160 C CA . VAL A 1 155 ? 4.905 -7.014 -20.922 1.00 93.69 155 VAL A CA 1
ATOM 1161 C C . VAL A 1 155 ? 4.975 -8.029 -19.778 1.00 93.69 155 VAL A C 1
ATOM 1163 O O . VAL A 1 155 ? 4.709 -7.662 -18.634 1.00 93.69 155 VAL A O 1
ATOM 1166 N N . PRO A 1 156 ? 5.322 -9.302 -20.031 1.00 93.06 156 PRO A N 1
ATOM 1167 C CA . PRO A 1 156 ? 5.407 -10.294 -18.967 1.00 93.06 156 PRO A CA 1
ATOM 1168 C C . PRO A 1 156 ? 6.569 -9.971 -18.024 1.00 93.06 156 PRO A C 1
ATOM 1170 O O . PRO A 1 156 ? 7.698 -9.759 -18.471 1.00 93.06 156 PRO A O 1
ATOM 1173 N N . LEU A 1 157 ? 6.310 -9.968 -16.718 1.00 94.38 157 LEU A N 1
ATOM 1174 C CA . LEU A 1 157 ? 7.337 -9.769 -15.697 1.00 94.38 157 LEU A CA 1
ATOM 1175 C C . LEU A 1 157 ? 7.738 -11.110 -15.086 1.00 94.38 157 LEU A C 1
ATOM 1177 O O . LEU A 1 157 ? 6.888 -11.897 -14.681 1.00 94.38 157 LEU A O 1
ATOM 1181 N N . ALA A 1 158 ? 9.042 -11.360 -15.013 1.00 94.31 158 ALA A N 1
ATOM 1182 C CA . ALA A 1 158 ? 9.609 -12.492 -14.291 1.00 94.31 158 ALA A CA 1
ATOM 1183 C C . ALA A 1 158 ? 9.792 -12.177 -12.797 1.00 94.31 158 ALA A C 1
ATOM 1185 O O . ALA A 1 158 ? 9.666 -13.073 -11.966 1.00 94.31 158 ALA A O 1
ATOM 1186 N N . SER A 1 159 ? 10.084 -10.920 -12.447 1.00 95.31 159 SER A N 1
ATOM 1187 C CA . SER A 1 159 ? 10.143 -10.460 -11.056 1.00 95.31 159 SER A CA 1
ATOM 1188 C C . SER A 1 159 ? 9.960 -8.949 -10.949 1.00 95.31 159 SER A C 1
ATOM 1190 O O . SER A 1 159 ? 10.397 -8.202 -11.827 1.00 95.31 159 SER A O 1
ATOM 1192 N N . VAL A 1 160 ? 9.376 -8.512 -9.835 1.00 97.38 160 VAL A N 1
ATOM 1193 C CA . VAL A 1 160 ? 9.275 -7.113 -9.409 1.00 97.38 160 VAL A CA 1
ATOM 1194 C C . VAL A 1 160 ? 9.599 -7.077 -7.925 1.00 97.38 160 VAL A C 1
ATOM 1196 O O . VAL A 1 160 ? 9.011 -7.839 -7.165 1.00 97.38 160 VAL A O 1
ATOM 1199 N N . GLU A 1 161 ? 10.541 -6.233 -7.527 1.00 97.94 161 GLU A N 1
ATOM 1200 C CA . GLU A 1 161 ? 10.923 -6.074 -6.125 1.00 97.94 161 GLU A CA 1
ATOM 1201 C C . GLU A 1 161 ? 11.180 -4.598 -5.836 1.00 97.94 161 GLU A C 1
ATOM 1203 O O . GLU A 1 161 ? 12.108 -3.997 -6.389 1.00 97.94 161 GLU A O 1
ATOM 1208 N N . ALA A 1 162 ? 10.357 -3.998 -4.982 1.00 97.56 162 ALA A N 1
ATOM 1209 C CA . ALA A 1 162 ? 10.565 -2.638 -4.518 1.00 97.56 162 ALA A CA 1
ATOM 1210 C C . ALA A 1 162 ? 11.403 -2.629 -3.239 1.00 97.56 162 ALA A C 1
ATOM 1212 O O . ALA A 1 162 ? 11.190 -3.393 -2.300 1.00 97.56 162 ALA A O 1
ATOM 1213 N N . ALA A 1 163 ? 12.345 -1.696 -3.176 1.00 96.31 163 ALA A N 1
ATOM 1214 C CA . ALA A 1 163 ? 13.193 -1.478 -2.020 1.00 96.31 163 ALA A CA 1
ATOM 1215 C C . ALA A 1 163 ? 13.397 0.015 -1.761 1.00 96.31 163 ALA A C 1
ATOM 1217 O O . ALA A 1 163 ? 13.225 0.869 -2.634 1.00 96.31 163 ALA A O 1
ATOM 1218 N N . GLN A 1 164 ? 13.807 0.324 -0.533 1.00 93.19 164 GLN A N 1
ATOM 1219 C CA . GLN A 1 164 ? 14.271 1.654 -0.174 1.00 93.19 164 GLN A CA 1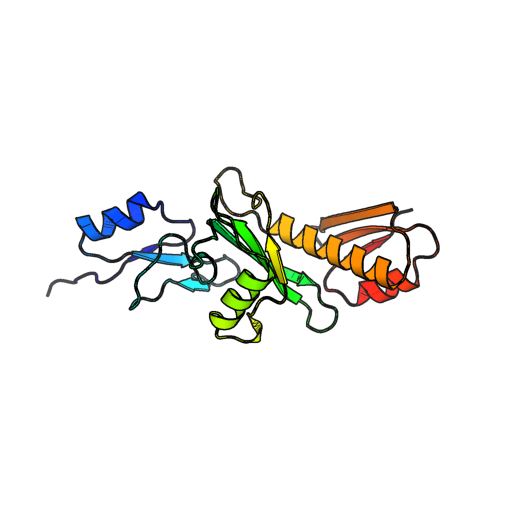
ATOM 1220 C C . GLN A 1 164 ? 15.790 1.733 -0.359 1.00 93.19 164 GLN A C 1
ATOM 1222 O O . GLN A 1 164 ? 16.548 0.972 0.242 1.00 93.19 164 GLN A O 1
ATOM 1227 N N . ASP A 1 165 ? 16.225 2.663 -1.197 1.00 92.62 165 ASP A N 1
ATOM 1228 C CA . ASP A 1 165 ? 17.614 3.018 -1.454 1.00 92.62 165 ASP A CA 1
ATOM 1229 C C . ASP A 1 165 ? 17.959 4.316 -0.693 1.00 92.62 165 ASP A C 1
ATOM 1231 O O . ASP A 1 165 ? 17.263 5.324 -0.848 1.00 92.62 165 ASP A O 1
ATOM 1235 N N . PRO A 1 166 ? 19.027 4.338 0.126 1.00 86.75 166 PRO A N 1
ATOM 1236 C CA . PRO A 1 166 ? 19.376 5.508 0.935 1.00 86.75 166 PRO A CA 1
ATOM 1237 C C . PRO A 1 166 ? 19.678 6.786 0.141 1.00 86.75 166 PRO A C 1
ATOM 1239 O O . PRO A 1 166 ? 19.532 7.878 0.682 1.00 86.75 166 PRO A O 1
ATOM 1242 N N . ALA A 1 167 ? 20.133 6.666 -1.109 1.00 91.88 167 ALA A N 1
ATOM 1243 C CA . ALA A 1 167 ? 20.526 7.803 -1.939 1.00 91.88 167 ALA A CA 1
ATOM 1244 C C . ALA A 1 167 ? 19.430 8.211 -2.929 1.00 91.88 167 ALA A C 1
ATOM 1246 O O . ALA A 1 167 ? 19.317 9.386 -3.273 1.00 91.88 167 ALA A O 1
ATOM 1247 N N . ARG A 1 168 ? 18.641 7.243 -3.403 1.00 89.44 168 ARG A N 1
ATOM 1248 C CA . ARG A 1 168 ? 17.663 7.440 -4.482 1.00 89.44 168 ARG A CA 1
ATOM 1249 C C . ARG A 1 168 ? 16.212 7.411 -4.009 1.00 89.44 168 ARG A C 1
ATOM 1251 O O . ARG A 1 168 ? 15.316 7.678 -4.793 1.00 89.44 168 ARG A O 1
ATOM 1258 N N . GLY A 1 169 ? 15.948 7.107 -2.742 1.00 91.75 169 GLY A N 1
ATOM 1259 C CA . GLY A 1 169 ? 14.579 6.928 -2.263 1.00 91.75 169 GLY A CA 1
ATOM 1260 C C . GLY A 1 169 ? 14.041 5.564 -2.682 1.00 91.75 169 GLY A C 1
ATOM 1261 O O . GLY A 1 169 ? 14.693 4.553 -2.449 1.00 91.75 169 GLY A O 1
ATOM 1262 N N . HIS A 1 170 ? 12.849 5.488 -3.267 1.00 95.69 170 HIS A N 1
ATOM 1263 C CA . HIS A 1 170 ? 12.292 4.192 -3.659 1.00 95.69 170 HIS A CA 1
ATOM 1264 C C . HIS A 1 170 ? 12.827 3.728 -5.017 1.00 95.69 170 HIS A C 1
ATOM 1266 O O . HIS A 1 170 ? 12.816 4.480 -5.994 1.00 95.69 170 HIS A O 1
ATOM 1272 N N . VAL A 1 171 ? 13.261 2.471 -5.075 1.00 96.94 171 VAL A N 1
ATOM 1273 C CA . VAL A 1 171 ? 13.751 1.813 -6.288 1.00 96.94 171 VAL A CA 1
ATOM 1274 C C . VAL A 1 171 ? 12.969 0.523 -6.487 1.00 96.94 171 VAL A C 1
ATOM 1276 O O . VAL A 1 171 ? 12.872 -0.280 -5.563 1.00 96.94 171 VAL A O 1
ATOM 1279 N N . VAL A 1 172 ? 12.449 0.300 -7.691 1.00 97.56 172 VAL A N 1
ATOM 1280 C CA . VAL A 1 172 ? 11.874 -0.983 -8.099 1.00 97.56 172 VAL A CA 1
ATOM 1281 C C . VAL A 1 172 ? 12.815 -1.686 -9.069 1.00 97.56 172 VAL A C 1
ATOM 1283 O O . VAL A 1 172 ? 13.249 -1.104 -10.065 1.00 97.56 172 VAL A O 1
ATOM 1286 N N . ARG A 1 173 ? 13.154 -2.938 -8.765 1.00 97.44 173 ARG A N 1
ATOM 1287 C CA . ARG A 1 173 ? 13.930 -3.819 -9.638 1.00 97.44 173 ARG A CA 1
ATOM 1288 C C . ARG A 1 173 ? 12.978 -4.702 -10.417 1.00 97.44 173 ARG A C 1
ATOM 1290 O O . ARG A 1 173 ? 12.155 -5.395 -9.827 1.00 97.44 173 ARG A O 1
ATOM 1297 N N . VAL A 1 174 ? 13.093 -4.672 -11.737 1.00 96.81 174 VAL A N 1
ATOM 1298 C CA . VAL A 1 174 ? 12.162 -5.335 -12.649 1.00 96.81 174 VAL A CA 1
ATOM 1299 C C . VAL A 1 174 ? 12.938 -6.244 -13.586 1.00 96.81 174 VAL A C 1
ATOM 1301 O O . VAL A 1 174 ? 13.832 -5.785 -14.295 1.00 96.81 174 VAL A O 1
ATOM 1304 N N . ARG A 1 175 ? 12.562 -7.523 -13.631 1.00 95.81 175 ARG A N 1
ATOM 1305 C CA . ARG A 1 175 ? 12.965 -8.444 -14.699 1.00 95.81 175 ARG A CA 1
ATOM 1306 C C . ARG A 1 175 ? 11.768 -8.657 -15.609 1.00 95.81 175 ARG A C 1
ATOM 1308 O O . ARG A 1 175 ? 10.756 -9.199 -15.169 1.00 95.81 175 ARG A O 1
ATOM 1315 N N . ALA A 1 176 ? 11.878 -8.244 -16.865 1.00 92.94 176 ALA A N 1
ATOM 1316 C CA . ALA A 1 176 ? 10.838 -8.426 -17.873 1.00 92.94 176 ALA A CA 1
ATOM 1317 C C . ALA A 1 176 ? 11.264 -9.490 -18.891 1.00 92.94 176 ALA A C 1
ATOM 1319 O O . ALA A 1 176 ? 12.438 -9.587 -19.237 1.00 92.94 176 ALA A O 1
ATOM 1320 N N . ALA A 1 177 ? 10.313 -10.275 -19.391 1.00 86.81 177 ALA A N 1
ATOM 1321 C CA . ALA A 1 177 ? 10.543 -11.158 -20.524 1.00 86.81 177 ALA A CA 1
ATOM 1322 C C . ALA A 1 177 ? 10.283 -10.381 -21.826 1.00 86.81 177 ALA A C 1
ATOM 1324 O O . ALA A 1 177 ? 9.152 -9.978 -22.094 1.00 86.81 177 ALA A O 1
ATOM 1325 N N . GLY A 1 178 ? 11.319 -10.176 -22.642 1.00 80.25 178 GLY A N 1
ATOM 1326 C CA . GLY A 1 178 ? 11.222 -9.465 -23.926 1.00 80.25 178 GLY A CA 1
ATOM 1327 C C . GLY A 1 178 ? 11.789 -8.044 -23.882 1.00 80.25 178 GLY A C 1
ATOM 1328 O O . GLY A 1 178 ? 12.644 -7.749 -23.055 1.00 80.25 178 GLY A O 1
ATOM 1329 N N . GLU A 1 179 ? 11.346 -7.174 -24.796 1.00 81.88 179 GLU A N 1
ATOM 1330 C CA . GLU A 1 179 ? 11.846 -5.797 -24.931 1.00 81.88 179 GLU A CA 1
ATOM 1331 C C . GLU A 1 179 ? 11.117 -4.831 -23.972 1.00 81.88 179 GLU A C 1
ATOM 1333 O O . GLU A 1 179 ? 9.945 -4.508 -24.190 1.00 81.88 179 GLU A O 1
ATOM 1338 N N . PRO A 1 180 ? 11.780 -4.311 -22.919 1.00 86.62 180 PRO A N 1
ATOM 1339 C CA . PRO A 1 180 ? 11.116 -3.527 -21.882 1.00 86.62 180 PRO A CA 1
ATOM 1340 C C . PRO A 1 180 ? 10.996 -2.033 -22.216 1.00 86.62 180 PRO A C 1
ATOM 1342 O O . PRO A 1 180 ? 10.657 -1.243 -21.342 1.00 86.62 180 PRO A O 1
ATOM 1345 N N . ASP A 1 181 ? 11.283 -1.597 -23.443 1.00 92.19 181 ASP A N 1
ATOM 1346 C CA . ASP A 1 181 ? 11.399 -0.170 -23.776 1.00 92.19 181 ASP A CA 1
ATOM 1347 C C . ASP A 1 181 ? 10.102 0.618 -23.568 1.00 92.19 181 ASP A C 1
ATOM 1349 O O . ASP A 1 181 ? 10.126 1.755 -23.087 1.00 92.19 181 ASP A O 1
ATOM 1353 N N . ALA A 1 182 ? 8.959 0.019 -23.906 1.00 91.88 182 ALA A N 1
ATOM 1354 C CA . ALA A 1 182 ? 7.656 0.624 -23.645 1.00 91.88 182 ALA A CA 1
ATOM 1355 C C . ALA A 1 182 ? 7.387 0.743 -22.137 1.00 91.88 182 ALA A C 1
ATOM 1357 O O . ALA A 1 182 ? 6.994 1.811 -21.667 1.00 91.88 182 ALA A O 1
ATOM 1358 N N . LEU A 1 183 ? 7.681 -0.319 -21.380 1.00 94.94 183 LEU A N 1
ATOM 1359 C CA . LEU A 1 183 ? 7.528 -0.350 -19.927 1.00 94.94 183 LEU A CA 1
ATOM 1360 C C . LEU A 1 183 ? 8.453 0.664 -19.242 1.00 94.94 183 LEU A C 1
ATOM 1362 O O . LEU A 1 183 ? 8.011 1.418 -18.383 1.00 94.94 183 LEU A O 1
ATOM 1366 N N . ARG A 1 184 ? 9.712 0.760 -19.676 1.00 95.31 184 ARG A N 1
ATOM 1367 C CA . ARG A 1 184 ? 10.690 1.733 -19.176 1.00 95.31 184 ARG A CA 1
ATOM 1368 C C . ARG A 1 184 ? 10.199 3.166 -19.352 1.00 95.31 184 ARG A C 1
ATOM 1370 O O . ARG A 1 184 ? 10.315 3.961 -18.424 1.00 95.31 184 ARG A O 1
ATOM 1377 N N . ARG A 1 185 ? 9.648 3.500 -20.525 1.00 95.56 185 ARG A N 1
ATOM 1378 C CA . ARG A 1 185 ? 9.081 4.834 -20.780 1.00 95.56 185 ARG A CA 1
ATOM 1379 C C . ARG A 1 185 ? 7.862 5.119 -19.907 1.00 95.56 185 ARG A C 1
ATOM 1381 O O . ARG A 1 185 ? 7.745 6.234 -19.414 1.00 95.56 185 ARG A O 1
ATOM 1388 N N . ALA A 1 186 ? 6.986 4.138 -19.708 1.00 95.62 186 ALA A N 1
ATOM 1389 C CA . ALA A 1 186 ? 5.797 4.309 -18.879 1.00 95.62 186 ALA A CA 1
ATOM 1390 C C . ALA A 1 186 ? 6.147 4.489 -17.392 1.00 95.62 186 ALA A C 1
ATOM 1392 O O . ALA A 1 186 ? 5.653 5.413 -16.751 1.00 95.62 186 ALA A O 1
ATOM 1393 N N . LEU A 1 187 ? 7.054 3.665 -16.853 1.00 96.62 187 LEU A N 1
ATOM 1394 C CA . LEU A 1 187 ? 7.462 3.738 -15.446 1.00 96.62 187 LEU A CA 1
ATOM 1395 C C . LEU A 1 187 ? 8.232 5.024 -15.101 1.00 96.62 187 LEU A C 1
ATOM 1397 O O . LEU A 1 187 ? 8.216 5.454 -13.953 1.00 96.62 187 LEU A O 1
ATOM 1401 N N . ALA A 1 188 ? 8.845 5.687 -16.088 1.00 95.62 188 ALA A N 1
ATOM 1402 C CA . ALA A 1 188 ? 9.528 6.968 -15.892 1.00 95.62 188 ALA A CA 1
ATOM 1403 C C . ALA A 1 188 ? 8.592 8.132 -15.504 1.00 95.62 188 ALA A C 1
ATOM 1405 O O . ALA A 1 188 ? 9.080 9.186 -15.103 1.00 95.62 188 ALA A O 1
ATOM 1406 N N . ALA A 1 189 ? 7.270 7.965 -15.627 1.00 95.31 189 ALA A N 1
ATOM 1407 C CA . ALA A 1 189 ? 6.287 8.967 -15.214 1.00 95.31 189 ALA A CA 1
ATOM 1408 C C . ALA A 1 189 ? 5.966 8.940 -13.706 1.00 95.31 189 ALA A C 1
ATOM 1410 O O . ALA A 1 189 ? 5.267 9.825 -13.219 1.00 95.31 189 ALA A O 1
ATOM 1411 N N . PHE A 1 190 ? 6.441 7.934 -12.967 1.00 96.00 190 PHE A N 1
ATOM 1412 C CA . PHE A 1 190 ? 6.140 7.756 -11.546 1.00 96.00 190 PHE A CA 1
ATOM 1413 C C . PHE A 1 190 ? 7.256 8.303 -10.647 1.00 96.00 190 PHE A C 1
ATOM 1415 O O . PHE A 1 190 ? 8.375 8.558 -11.085 1.00 96.00 190 PHE A O 1
ATOM 1422 N N . SER A 1 191 ? 6.952 8.475 -9.359 1.00 91.69 191 SER A N 1
ATOM 1423 C CA . SER A 1 191 ? 7.853 9.082 -8.368 1.00 91.69 191 SER A CA 1
ATOM 1424 C C . SER A 1 191 ? 9.023 8.193 -7.912 1.00 91.69 191 SER A C 1
ATOM 1426 O O . SER A 1 191 ? 9.879 8.661 -7.162 1.00 91.69 191 SER A O 1
ATOM 1428 N N . PHE A 1 192 ? 9.081 6.927 -8.337 1.00 95.00 192 PHE A N 1
ATOM 1429 C CA . PHE A 1 192 ? 10.131 5.971 -7.968 1.00 95.00 192 PHE A CA 1
ATOM 1430 C C . PHE A 1 192 ? 11.127 5.728 -9.109 1.00 95.00 192 PHE A C 1
ATOM 1432 O O . PHE A 1 192 ? 10.828 5.910 -10.288 1.00 95.00 192 PHE A O 1
ATOM 1439 N N . HIS A 1 193 ? 12.320 5.244 -8.767 1.00 96.44 193 HIS A N 1
ATOM 1440 C CA . HIS A 1 193 ? 13.316 4.838 -9.754 1.00 96.44 193 HIS A CA 1
ATOM 1441 C C . HIS A 1 193 ? 13.106 3.391 -10.191 1.00 96.44 193 HIS A C 1
ATOM 1443 O O . HIS A 1 193 ? 12.785 2.532 -9.377 1.00 96.44 193 HIS A O 1
ATOM 1449 N N . THR A 1 194 ? 13.344 3.103 -11.468 1.00 96.50 194 THR A N 1
ATOM 1450 C CA . THR A 1 194 ? 13.252 1.741 -12.009 1.00 96.50 194 THR A CA 1
ATOM 1451 C C . THR A 1 194 ? 14.628 1.239 -12.435 1.00 96.50 194 THR A C 1
ATOM 1453 O O . THR A 1 194 ? 15.315 1.887 -13.225 1.00 96.50 194 THR A O 1
ATOM 1456 N N . GLU A 1 195 ? 15.010 0.063 -11.948 1.00 95.62 195 GLU A N 1
ATOM 1457 C CA . GLU A 1 195 ? 16.178 -0.697 -12.387 1.00 95.62 195 GLU A CA 1
ATOM 1458 C C . GLU A 1 195 ? 15.711 -1.933 -13.149 1.00 95.62 195 GLU A C 1
ATOM 1460 O O . GLU A 1 195 ? 15.038 -2.797 -12.595 1.00 95.62 195 GLU A O 1
ATOM 1465 N N . PHE A 1 196 ? 16.081 -2.035 -14.422 1.00 93.94 196 PHE A N 1
ATOM 1466 C CA . PHE A 1 196 ? 15.846 -3.258 -15.181 1.00 93.94 196 PHE A CA 1
ATOM 1467 C C . PHE A 1 196 ? 17.031 -4.191 -14.982 1.00 93.94 196 PHE A C 1
ATOM 1469 O O . PHE A 1 196 ? 18.169 -3.783 -15.220 1.00 93.94 196 PHE A O 1
ATOM 1476 N N . VAL A 1 197 ? 16.750 -5.406 -14.525 1.00 91.19 197 VAL A N 1
ATOM 1477 C CA . VAL A 1 197 ? 17.741 -6.467 -14.340 1.00 91.19 197 VAL A CA 1
ATOM 1478 C C . VAL A 1 197 ? 17.538 -7.538 -15.406 1.00 91.19 197 VAL A C 1
ATOM 1480 O O . VAL A 1 197 ? 16.397 -7.843 -15.761 1.00 91.19 197 VAL A O 1
ATOM 1483 N N . ASP A 1 198 ? 18.645 -8.088 -15.902 1.00 79.62 198 ASP A N 1
ATOM 1484 C CA . ASP A 1 198 ? 18.646 -9.202 -16.857 1.00 79.62 198 ASP A CA 1
ATOM 1485 C C . ASP A 1 198 ? 18.189 -10.518 -16.194 1.00 79.62 198 ASP A C 1
ATOM 1487 O O . ASP A 1 198 ? 18.470 -10.749 -14.986 1.00 79.62 198 ASP A O 1
#

pLDDT: mean 82.82, std 13.98, range [38.47, 98.31]